Protein AF-A0A369UIC3-F1 (afdb_monomer_lite)

pLDDT: mean 78.67, std 18.5, range [39.72, 98.12]

Structure (mmCIF, N/CA/C/O backbone):
data_AF-A0A369UIC3-F1
#
_entry.id   AF-A0A369UIC3-F1
#
loop_
_atom_site.group_PDB
_atom_site.id
_atom_site.type_symbol
_atom_site.label_atom_id
_atom_site.label_alt_id
_atom_site.label_comp_id
_atom_site.label_asym_id
_atom_site.label_entity_id
_atom_site.label_seq_id
_atom_site.pdbx_PDB_ins_code
_atom_site.Cartn_x
_atom_site.Cartn_y
_atom_site.Cartn_z
_atom_site.occupancy
_atom_site.B_iso_or_equiv
_atom_site.auth_seq_id
_atom_site.auth_comp_id
_atom_site.auth_asym_id
_atom_site.auth_atom_id
_atom_site.pdbx_PDB_model_num
ATOM 1 N N . MET A 1 1 ? 32.684 27.208 -96.560 1.00 49.81 1 MET A N 1
A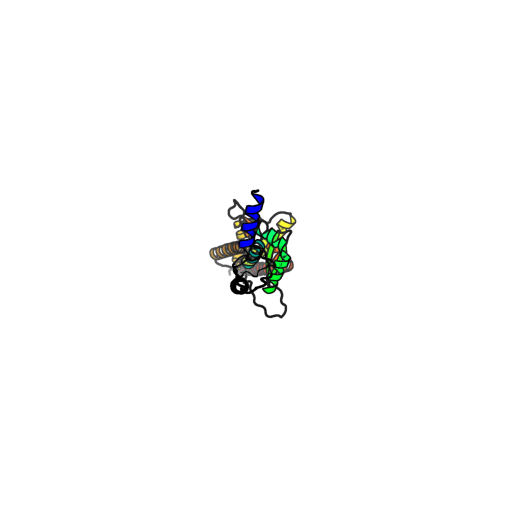TOM 2 C CA . MET A 1 1 ? 33.375 27.375 -95.268 1.00 49.81 1 MET A CA 1
ATOM 3 C C . MET A 1 1 ? 32.304 27.209 -94.209 1.00 49.81 1 MET A C 1
ATOM 5 O O . MET A 1 1 ? 31.353 27.981 -94.227 1.00 49.81 1 MET A O 1
ATOM 9 N N . ASN A 1 2 ? 32.323 26.086 -93.492 1.00 43.66 2 ASN A N 1
ATOM 10 C CA . ASN A 1 2 ? 31.171 25.602 -92.730 1.00 43.66 2 ASN A CA 1
ATOM 11 C C . ASN A 1 2 ? 31.294 26.018 -91.258 1.00 43.66 2 ASN A C 1
ATOM 13 O O . ASN A 1 2 ? 32.402 26.145 -90.750 1.00 43.66 2 ASN A O 1
ATOM 17 N N . LEU A 1 3 ? 30.160 26.200 -90.576 1.00 44.00 3 LEU A N 1
ATOM 18 C CA . LEU A 1 3 ? 30.082 26.590 -89.154 1.00 44.00 3 LEU A CA 1
ATOM 19 C C . LEU A 1 3 ? 30.780 25.599 -88.196 1.00 44.00 3 LEU A C 1
ATOM 21 O O . LEU A 1 3 ? 31.013 25.926 -87.038 1.00 44.00 3 LEU A O 1
ATOM 25 N N . SER A 1 4 ? 31.145 24.419 -88.695 1.00 55.06 4 SER A N 1
ATOM 26 C CA . SER A 1 4 ? 31.936 23.385 -88.022 1.00 55.06 4 SER A CA 1
ATOM 27 C C . SER A 1 4 ? 33.394 23.802 -87.788 1.00 55.06 4 SER A C 1
ATOM 29 O O . SER A 1 4 ? 33.947 23.494 -86.738 1.00 55.06 4 SER A O 1
ATOM 31 N N . ASP A 1 5 ? 33.989 24.554 -88.722 1.00 57.84 5 ASP A N 1
ATOM 32 C CA . ASP A 1 5 ? 35.411 24.926 -88.656 1.00 57.84 5 ASP A CA 1
ATOM 33 C C . ASP A 1 5 ? 35.660 26.096 -87.689 1.00 57.84 5 ASP A C 1
ATOM 35 O O . ASP A 1 5 ? 36.769 26.261 -87.199 1.00 57.84 5 ASP A O 1
ATOM 39 N N . LEU A 1 6 ? 34.632 26.896 -87.367 1.00 50.88 6 LEU A N 1
ATOM 40 C CA . LEU A 1 6 ? 34.750 28.015 -86.420 1.00 50.88 6 LEU A CA 1
ATOM 41 C C . LEU A 1 6 ? 34.605 27.569 -84.953 1.00 50.88 6 LEU A C 1
ATOM 43 O O . LEU A 1 6 ? 35.102 28.245 -84.058 1.00 50.88 6 LEU A O 1
ATOM 47 N N . ALA A 1 7 ? 33.945 26.434 -84.700 1.00 52.16 7 ALA A N 1
ATOM 48 C CA . ALA A 1 7 ? 33.802 25.875 -83.355 1.00 52.16 7 ALA A CA 1
ATOM 49 C C . ALA A 1 7 ? 35.083 25.154 -82.899 1.00 52.16 7 ALA A C 1
ATOM 51 O O . ALA A 1 7 ? 35.500 25.317 -81.757 1.00 52.16 7 ALA A O 1
ATOM 52 N N . GLN A 1 8 ? 35.767 24.453 -83.811 1.00 55.12 8 GLN A N 1
ATOM 53 C CA . GLN A 1 8 ? 37.007 23.739 -83.487 1.00 55.12 8 GLN A CA 1
ATOM 54 C C . GLN A 1 8 ? 38.190 24.669 -83.178 1.00 55.12 8 GLN A C 1
ATOM 56 O O . GLN A 1 8 ? 39.035 24.315 -82.369 1.00 55.12 8 GLN A O 1
ATOM 61 N N . THR A 1 9 ? 38.235 25.881 -83.741 1.00 47.28 9 THR A N 1
ATOM 62 C CA . THR A 1 9 ? 39.315 26.848 -83.449 1.00 47.28 9 THR A CA 1
ATOM 63 C C . THR A 1 9 ? 39.101 27.635 -82.146 1.00 47.28 9 THR A C 1
ATOM 65 O O . THR A 1 9 ? 40.036 28.262 -81.659 1.00 47.28 9 THR A O 1
ATOM 68 N N . LEU A 1 10 ? 37.896 27.615 -81.559 1.00 46.19 10 LEU A N 1
ATOM 69 C CA . LEU A 1 10 ? 37.601 28.301 -80.289 1.00 46.19 10 LEU A CA 1
ATOM 70 C C . LEU A 1 10 ? 37.708 27.382 -79.066 1.00 46.19 10 LEU A C 1
ATOM 72 O O . LEU A 1 10 ? 37.903 27.874 -77.958 1.00 46.19 10 LEU A O 1
ATOM 76 N N . GLU A 1 11 ? 37.618 26.066 -79.258 1.00 48.28 11 GLU A N 1
ATOM 77 C CA . GLU A 1 11 ? 37.739 25.077 -78.179 1.00 48.28 11 GLU A CA 1
ATOM 78 C C . GLU A 1 11 ? 39.210 24.731 -77.867 1.00 48.28 11 GLU A C 1
ATOM 80 O O . GLU A 1 11 ? 39.529 24.314 -76.760 1.00 48.28 11 GLU A O 1
ATOM 85 N N . GLU A 1 12 ? 40.128 25.010 -78.800 1.00 49.19 12 GLU A N 1
ATOM 86 C CA . GLU A 1 12 ? 41.572 24.760 -78.658 1.00 49.19 12 GLU A CA 1
ATOM 87 C C . GLU A 1 12 ? 42.344 25.937 -78.011 1.00 49.19 12 GLU A C 1
ATOM 89 O O . GLU A 1 12 ? 43.544 25.841 -77.787 1.00 49.19 12 GLU A O 1
ATOM 94 N N . GLN A 1 13 ? 41.672 27.049 -77.670 1.00 50.31 13 GLN A N 1
ATOM 95 C CA . GLN A 1 13 ? 42.282 28.206 -76.981 1.00 50.31 13 GLN A CA 1
ATOM 96 C C . GLN A 1 13 ? 41.878 28.356 -75.503 1.00 50.31 13 GLN A C 1
ATOM 98 O O . GLN A 1 13 ? 42.250 29.342 -74.868 1.00 50.31 13 GLN A O 1
ATOM 103 N N . ALA A 1 14 ? 41.128 27.405 -74.938 1.00 47.19 14 ALA A N 1
ATOM 104 C CA . ALA A 1 14 ? 40.709 27.439 -73.532 1.00 47.19 14 ALA A CA 1
ATOM 105 C C . ALA A 1 14 ? 41.574 26.569 -72.595 1.00 47.19 14 ALA A C 1
ATOM 107 O O . ALA A 1 14 ? 41.311 26.553 -71.395 1.00 47.19 14 ALA A O 1
ATOM 108 N N . ASP A 1 15 ? 42.599 25.883 -73.117 1.00 50.91 15 ASP A N 1
ATOM 109 C CA . ASP A 1 15 ? 43.414 24.899 -72.376 1.00 50.91 15 ASP A CA 1
ATOM 110 C C . ASP A 1 15 ? 44.898 25.298 -72.228 1.00 50.91 15 ASP A C 1
ATOM 112 O O . ASP A 1 15 ? 45.780 24.461 -72.072 1.00 50.91 15 ASP A O 1
ATOM 116 N N . GLU A 1 16 ? 45.207 26.596 -72.260 1.00 53.09 16 GLU A N 1
ATOM 117 C CA . GLU A 1 16 ? 46.540 27.103 -71.910 1.00 53.09 16 GLU A CA 1
ATOM 118 C C . GLU A 1 16 ? 46.408 28.259 -70.914 1.00 53.09 16 GLU A C 1
ATOM 120 O O . GLU A 1 16 ? 46.326 29.426 -71.297 1.00 53.09 16 GLU A O 1
ATOM 125 N N . GLY A 1 17 ? 46.375 27.948 -69.612 1.00 54.44 17 GLY A N 1
ATOM 126 C CA . GLY A 1 17 ? 46.471 29.010 -68.607 1.00 54.44 17 GLY A CA 1
ATOM 127 C C . GLY A 1 17 ? 46.048 28.737 -67.166 1.00 54.44 17 GLY A C 1
ATOM 128 O O . GLY A 1 17 ? 45.786 29.713 -66.471 1.00 54.44 17 GLY A O 1
ATOM 129 N N . GLN A 1 18 ? 45.990 27.494 -66.680 1.00 48.50 18 GLN A N 1
ATOM 130 C CA . GLN A 1 18 ? 45.897 27.237 -65.234 1.00 48.50 18 GLN A CA 1
ATOM 131 C C . GLN A 1 18 ? 47.212 26.647 -64.737 1.00 48.50 18 GLN A C 1
ATOM 133 O O . GLN A 1 18 ? 47.530 25.485 -64.978 1.00 48.50 18 GLN A O 1
ATOM 138 N N . THR A 1 19 ? 48.015 27.494 -64.098 1.00 58.44 19 THR A N 1
ATOM 139 C CA . THR A 1 19 ? 49.287 27.122 -63.484 1.00 58.44 19 THR A CA 1
ATOM 140 C C . THR A 1 19 ? 49.061 26.087 -62.384 1.00 58.44 19 THR A C 1
ATOM 142 O O . THR A 1 19 ? 48.104 26.168 -61.613 1.00 58.44 19 THR A O 1
ATOM 145 N N . ASP A 1 20 ? 49.979 25.122 -62.281 1.00 53.62 20 ASP A N 1
ATOM 146 C CA . ASP A 1 20 ? 49.945 24.040 -61.287 1.00 53.62 20 ASP A CA 1
ATOM 147 C C . ASP A 1 20 ? 49.829 24.545 -59.829 1.00 53.62 20 ASP A C 1
ATOM 149 O O . ASP A 1 20 ? 49.358 23.819 -58.958 1.00 53.62 20 ASP A O 1
ATOM 153 N N . GLU A 1 21 ? 50.166 25.811 -59.557 1.00 55.00 21 GLU A N 1
ATOM 154 C CA . GLU A 1 21 ? 49.993 26.457 -58.248 1.00 55.00 21 GLU A CA 1
ATOM 155 C C . GLU A 1 21 ? 48.519 26.674 -57.852 1.00 55.00 21 GLU A C 1
ATOM 157 O O . GLU A 1 21 ? 48.179 26.533 -56.677 1.00 55.00 21 GLU A O 1
ATOM 162 N N . GLU A 1 22 ? 47.619 26.958 -58.800 1.00 55.25 22 GLU A N 1
ATOM 163 C CA . GLU A 1 22 ? 46.192 27.188 -58.508 1.00 55.25 22 GLU A CA 1
ATOM 164 C C . GLU A 1 22 ? 45.449 25.873 -58.221 1.00 55.25 22 GLU A C 1
ATOM 166 O O . GLU A 1 22 ? 44.543 25.828 -57.386 1.00 55.25 22 GLU A O 1
ATOM 171 N N . ARG A 1 23 ? 45.889 24.771 -58.846 1.00 57.00 23 ARG A N 1
ATOM 172 C CA . ARG A 1 23 ? 45.384 23.418 -58.565 1.00 57.00 23 ARG A CA 1
ATOM 173 C C . ARG A 1 23 ? 45.831 22.923 -57.191 1.00 57.00 23 ARG A C 1
ATOM 175 O O . ARG A 1 23 ? 45.003 22.401 -56.452 1.00 57.00 23 ARG A O 1
ATOM 182 N N . VAL A 1 24 ? 47.090 23.157 -56.814 1.00 58.88 24 VAL A N 1
ATOM 183 C CA . VAL A 1 24 ? 47.612 22.779 -55.488 1.00 58.88 24 VAL A CA 1
ATOM 184 C C . VAL A 1 24 ? 46.981 23.624 -54.373 1.00 58.88 24 VAL A C 1
ATOM 186 O O . VAL A 1 24 ? 46.654 23.085 -53.318 1.00 58.88 24 VAL A O 1
ATOM 189 N N . ALA A 1 25 ? 46.719 24.916 -54.604 1.00 60.09 25 ALA A N 1
ATOM 190 C CA . ALA A 1 25 ? 46.025 25.769 -53.634 1.00 60.09 25 ALA A CA 1
ATOM 191 C C . ALA A 1 25 ? 44.544 25.380 -53.440 1.00 60.09 25 ALA A C 1
ATOM 193 O O . ALA A 1 25 ? 44.040 25.409 -52.316 1.00 60.09 25 ALA A O 1
ATOM 194 N N . ALA A 1 26 ? 43.849 24.977 -54.510 1.00 57.09 26 ALA A N 1
ATOM 195 C CA . ALA A 1 26 ? 42.472 24.483 -54.429 1.00 57.09 26 ALA A CA 1
ATOM 196 C C . ALA A 1 26 ? 42.374 23.102 -53.751 1.00 57.09 26 ALA A C 1
ATOM 198 O O . ALA A 1 26 ? 41.392 22.829 -53.059 1.00 57.09 26 ALA A O 1
ATOM 199 N N . GLU A 1 27 ? 43.393 22.253 -53.907 1.00 57.28 27 GLU A N 1
ATOM 200 C CA . GLU A 1 27 ? 43.476 20.936 -53.265 1.00 57.28 27 GLU A CA 1
ATOM 201 C C . GLU A 1 27 ? 43.789 21.067 -51.761 1.00 57.28 27 GLU A C 1
ATOM 203 O O . GLU A 1 27 ? 43.062 20.513 -50.937 1.00 57.28 27 GLU A O 1
ATOM 208 N N . GLN A 1 28 ? 44.734 21.937 -51.380 1.00 56.38 28 GLN A N 1
ATOM 209 C CA . GLN A 1 28 ? 45.059 22.228 -49.973 1.00 56.38 28 GLN A CA 1
ATOM 210 C C . GLN A 1 28 ? 43.913 22.921 -49.212 1.00 56.38 28 GLN A C 1
ATOM 212 O O . GLN A 1 28 ? 43.655 22.596 -48.052 1.00 56.38 28 GLN A O 1
ATOM 217 N N . ALA A 1 29 ? 43.164 23.820 -49.862 1.00 56.50 29 ALA A N 1
ATOM 218 C CA . ALA A 1 29 ? 41.986 24.458 -49.262 1.00 56.50 29 ALA A CA 1
ATOM 219 C C . ALA A 1 29 ? 40.821 23.475 -49.027 1.00 56.50 29 ALA A C 1
ATOM 221 O O . ALA A 1 29 ? 39.974 23.703 -48.157 1.00 56.50 29 ALA A O 1
ATOM 222 N N . ASN A 1 30 ? 40.766 22.376 -49.786 1.00 54.44 30 ASN A N 1
ATOM 223 C CA . ASN A 1 30 ? 39.778 21.316 -49.596 1.00 54.44 30 ASN A CA 1
ATOM 224 C C . ASN A 1 30 ? 40.201 20.332 -48.487 1.00 54.44 30 ASN A C 1
ATOM 226 O O . ASN A 1 30 ? 39.347 19.759 -47.811 1.00 54.44 30 ASN A O 1
ATOM 230 N N . GLU A 1 31 ? 41.506 20.189 -48.254 1.00 49.47 31 GLU A N 1
ATOM 231 C CA . GLU A 1 31 ? 42.089 19.309 -47.237 1.00 49.47 31 GLU A CA 1
ATOM 232 C C . GLU A 1 31 ? 42.046 19.923 -45.823 1.00 49.47 31 GLU A C 1
ATOM 234 O O . GLU A 1 31 ? 41.685 19.236 -44.867 1.00 49.47 31 GLU A O 1
ATOM 239 N N . GLU A 1 32 ? 42.264 21.237 -45.675 1.00 47.97 32 GLU A N 1
ATOM 240 C CA . GLU A 1 32 ? 42.088 21.936 -44.384 1.00 47.97 32 GLU A CA 1
ATOM 241 C C . GLU A 1 32 ? 40.618 22.058 -43.955 1.00 47.97 32 GLU A C 1
ATOM 243 O O . GLU A 1 32 ? 40.306 22.085 -42.762 1.00 47.97 32 GLU A O 1
ATOM 248 N N . ARG A 1 33 ? 39.679 22.065 -44.910 1.00 47.22 33 ARG A N 1
ATOM 249 C CA . ARG A 1 33 ? 38.237 22.070 -44.616 1.00 47.22 33 ARG A CA 1
ATOM 250 C C . ARG A 1 33 ? 37.727 20.712 -44.116 1.00 47.22 33 ARG A C 1
ATOM 252 O O . ARG A 1 33 ? 36.618 20.647 -43.585 1.00 47.22 33 ARG A O 1
ATOM 259 N N . ASN A 1 34 ? 38.533 19.658 -44.247 1.00 47.06 34 ASN A N 1
ATOM 260 C CA . ASN A 1 34 ? 38.189 18.292 -43.858 1.00 47.06 34 ASN A CA 1
ATOM 261 C C . ASN A 1 34 ? 38.800 17.859 -42.510 1.00 47.06 34 ASN A C 1
ATOM 263 O O . ASN A 1 34 ? 38.674 16.698 -42.128 1.00 47.06 34 ASN A O 1
ATOM 267 N N . LEU A 1 35 ? 39.419 18.782 -41.760 1.00 49.56 35 LEU A N 1
ATOM 268 C CA . LEU A 1 35 ? 39.966 18.531 -40.422 1.00 49.56 35 LEU A CA 1
ATOM 269 C C . LEU A 1 35 ? 39.085 19.135 -39.311 1.00 49.56 35 LEU A C 1
ATOM 271 O O . LEU A 1 35 ? 39.554 19.839 -38.418 1.00 49.56 35 LEU A O 1
ATOM 275 N N . ALA A 1 36 ? 37.784 18.853 -39.358 1.00 51.91 36 ALA A N 1
ATOM 276 C CA . ALA A 1 36 ? 36.949 18.858 -38.158 1.00 51.91 36 ALA A CA 1
ATOM 277 C C . ALA A 1 36 ? 37.045 17.459 -37.528 1.00 51.91 36 ALA A C 1
ATOM 279 O O . ALA A 1 36 ? 37.118 16.482 -38.273 1.00 51.91 36 ALA A O 1
ATOM 280 N N . PRO A 1 37 ? 37.089 17.324 -36.191 1.00 46.28 37 PRO A N 1
ATOM 281 C CA . PRO A 1 37 ? 37.293 16.028 -35.568 1.00 46.28 37 PRO A CA 1
ATOM 282 C C . PRO A 1 37 ? 36.182 15.075 -36.004 1.00 46.28 37 PRO A C 1
ATOM 284 O O . PRO A 1 37 ? 35.004 15.327 -35.740 1.00 46.28 37 PRO A O 1
ATOM 287 N N . ASP A 1 38 ? 36.589 13.977 -36.637 1.00 45.25 38 ASP A N 1
ATOM 288 C CA . ASP A 1 38 ? 35.824 12.743 -36.740 1.00 45.25 38 ASP A CA 1
ATOM 289 C C . ASP A 1 38 ? 35.646 12.202 -35.317 1.00 45.25 38 ASP A C 1
ATOM 291 O O . ASP A 1 38 ? 36.318 11.287 -34.844 1.00 45.25 38 ASP A O 1
ATOM 295 N N . ALA A 1 39 ? 34.756 12.851 -34.570 1.00 48.66 39 ALA A N 1
ATOM 296 C CA . ALA A 1 39 ? 33.959 12.120 -33.629 1.00 48.66 39 ALA A CA 1
ATOM 297 C C . ALA A 1 39 ? 33.137 11.180 -34.505 1.00 48.66 39 ALA A C 1
ATOM 299 O O . ALA A 1 39 ? 32.065 11.554 -34.981 1.00 48.66 39 ALA A O 1
ATOM 300 N N . THR A 1 40 ? 33.618 9.946 -34.656 1.00 45.03 40 THR A N 1
ATOM 301 C CA . THR A 1 40 ? 32.759 8.768 -34.722 1.00 45.03 40 THR A CA 1
ATOM 302 C C . THR A 1 40 ? 31.881 8.800 -33.475 1.00 45.03 40 THR A C 1
ATOM 304 O O . THR A 1 40 ? 32.083 8.083 -32.495 1.00 45.03 40 THR A O 1
ATOM 307 N N . ARG A 1 41 ? 30.908 9.712 -33.490 1.00 44.44 41 ARG A N 1
ATOM 308 C CA . ARG A 1 41 ? 29.655 9.595 -32.794 1.00 44.44 41 ARG A CA 1
ATOM 309 C C . ARG A 1 41 ? 29.046 8.400 -33.484 1.00 44.44 41 ARG A C 1
ATOM 311 O O . ARG A 1 41 ? 28.526 8.483 -34.586 1.00 44.44 41 ARG A O 1
ATOM 318 N N . THR A 1 42 ? 29.294 7.250 -32.885 1.00 39.72 42 THR A N 1
ATOM 319 C CA . THR A 1 42 ? 28.583 6.026 -33.175 1.00 39.72 42 THR A CA 1
ATOM 320 C C . THR A 1 42 ? 27.108 6.408 -33.174 1.00 39.72 42 THR A C 1
ATOM 322 O O . THR A 1 42 ? 26.539 6.661 -32.113 1.00 39.72 42 THR A O 1
ATOM 325 N N . ASP A 1 43 ? 26.515 6.528 -34.360 1.00 42.47 43 ASP A N 1
ATOM 326 C CA . ASP A 1 43 ? 25.086 6.750 -34.573 1.00 42.47 43 ASP A CA 1
ATOM 327 C C . ASP A 1 43 ? 24.317 5.462 -34.234 1.00 42.47 43 ASP A C 1
ATOM 329 O O . ASP A 1 43 ? 23.536 4.926 -35.016 1.00 42.47 43 ASP A O 1
ATOM 333 N N . VAL A 1 44 ? 24.577 4.927 -33.042 1.00 44.59 44 VAL A N 1
ATOM 334 C CA . VAL A 1 44 ? 23.746 3.936 -32.380 1.00 44.59 44 VAL A CA 1
ATOM 335 C C . VAL A 1 44 ? 22.866 4.700 -31.402 1.00 44.59 44 VAL A C 1
ATOM 337 O O . VAL A 1 44 ? 23.301 5.113 -30.332 1.00 44.59 44 VAL A O 1
ATOM 340 N N . ASP A 1 45 ? 21.610 4.858 -31.816 1.00 46.16 45 ASP A N 1
ATOM 341 C CA . ASP A 1 45 ? 20.455 5.164 -30.970 1.00 46.16 45 ASP A CA 1
ATOM 342 C C . ASP A 1 45 ? 20.164 6.651 -30.665 1.00 46.16 45 ASP A C 1
ATOM 344 O O . ASP A 1 45 ? 20.035 7.078 -29.520 1.00 46.16 45 ASP A O 1
ATOM 348 N N . ALA A 1 46 ? 19.945 7.463 -31.708 1.00 45.00 46 ALA A N 1
ATOM 349 C CA . ALA A 1 46 ? 19.286 8.774 -31.591 1.00 45.00 46 ALA A CA 1
ATOM 350 C C . ALA A 1 46 ? 17.762 8.639 -31.349 1.00 45.00 46 ALA A C 1
ATOM 352 O O . ALA A 1 46 ? 16.944 9.187 -32.089 1.00 45.00 46 ALA A O 1
ATOM 353 N N . GLY A 1 47 ? 17.380 7.873 -30.324 1.00 54.47 47 GLY A N 1
ATOM 354 C CA . GLY A 1 47 ? 15.991 7.517 -30.042 1.00 54.47 47 GLY A CA 1
ATOM 355 C C . GLY A 1 47 ? 15.659 7.270 -28.572 1.00 54.47 47 GLY A C 1
ATOM 356 O O . GLY A 1 47 ? 14.668 6.596 -28.318 1.00 54.47 47 GLY A O 1
ATOM 357 N N . THR A 1 48 ? 16.436 7.786 -27.608 1.00 65.12 48 THR A N 1
ATOM 358 C CA . THR A 1 48 ? 16.178 7.488 -26.177 1.00 65.12 48 THR A CA 1
ATOM 359 C C . THR A 1 48 ? 16.413 8.659 -25.205 1.00 65.12 48 THR A C 1
ATOM 361 O O . THR A 1 48 ? 15.948 8.616 -24.066 1.00 65.12 48 THR A O 1
ATOM 364 N N . GLU A 1 49 ? 17.060 9.745 -25.635 1.00 84.44 49 GLU A N 1
ATOM 365 C CA . GLU A 1 49 ? 17.320 10.910 -24.778 1.00 84.44 49 GLU A CA 1
ATOM 366 C C . GLU A 1 49 ? 16.030 11.734 -24.569 1.00 84.44 49 GLU A C 1
ATOM 368 O O . GLU A 1 49 ? 15.526 12.369 -25.496 1.00 84.44 49 GLU A O 1
ATOM 373 N N . LEU A 1 50 ? 15.457 11.714 -23.358 1.00 90.19 50 LEU A N 1
ATOM 374 C CA . LEU A 1 50 ? 14.229 12.461 -23.034 1.00 90.19 50 LEU A CA 1
ATOM 375 C C . LEU A 1 50 ? 14.503 13.910 -22.606 1.00 90.19 50 LEU A C 1
ATOM 377 O O . LEU A 1 50 ? 13.608 14.752 -22.665 1.00 90.19 50 LEU A O 1
ATOM 381 N N . PHE A 1 51 ? 15.715 14.192 -22.133 1.00 91.00 51 PHE A N 1
ATOM 382 C CA . PHE A 1 51 ? 16.189 15.516 -21.732 1.00 91.00 51 PHE A CA 1
ATOM 383 C C . PHE A 1 51 ? 17.714 15.596 -21.920 1.00 91.00 51 PHE A C 1
ATOM 385 O O . PHE A 1 51 ? 18.358 14.552 -21.914 1.00 91.00 51 PHE A O 1
ATOM 392 N N . PRO A 1 52 ? 18.313 16.794 -22.062 1.00 94.31 52 PRO A N 1
ATOM 393 C CA . PRO A 1 52 ? 19.751 16.920 -22.304 1.00 94.31 52 PRO A CA 1
ATOM 394 C C . PRO A 1 52 ? 20.603 16.192 -21.251 1.00 94.31 52 PRO A C 1
ATOM 396 O O . PRO A 1 52 ? 20.483 16.465 -20.056 1.00 94.31 52 PRO A O 1
ATOM 399 N N . GLY A 1 53 ? 21.475 15.291 -21.699 1.00 92.75 53 GLY A N 1
ATOM 400 C CA . GLY A 1 53 ? 22.321 14.440 -20.861 1.00 92.75 53 GLY A CA 1
ATOM 401 C C . GLY A 1 53 ? 21.656 13.148 -20.370 1.00 92.75 53 GLY A C 1
ATOM 402 O O . GLY A 1 53 ? 22.220 12.470 -19.511 1.00 92.75 53 GLY A O 1
ATOM 403 N N . ASP A 1 54 ? 20.471 12.796 -20.867 1.00 93.12 54 ASP A N 1
ATOM 404 C CA . ASP A 1 54 ? 19.747 11.598 -20.442 1.00 93.12 54 ASP A CA 1
ATOM 405 C C . ASP A 1 54 ? 20.345 10.310 -21.028 1.00 93.12 54 ASP A C 1
ATOM 407 O O . ASP A 1 54 ? 20.176 9.993 -22.202 1.00 93.12 54 ASP A O 1
ATOM 411 N N . SER A 1 55 ? 20.991 9.527 -20.163 1.00 91.25 55 SER A N 1
ATOM 412 C CA . SER A 1 55 ? 21.532 8.193 -20.462 1.00 91.25 55 SER A CA 1
ATOM 413 C C . SER A 1 55 ? 20.591 7.045 -20.067 1.00 91.25 55 SER A C 1
ATOM 415 O O . SER A 1 55 ? 20.978 5.873 -20.069 1.00 91.25 55 SER A O 1
ATOM 417 N N . GLY A 1 56 ? 19.353 7.357 -19.676 1.00 89.81 56 GLY A N 1
ATOM 418 C CA . GLY A 1 56 ? 18.373 6.363 -19.269 1.00 89.81 56 GLY A CA 1
ATOM 419 C C . GLY A 1 56 ? 17.867 5.530 -20.446 1.00 89.81 56 GLY A C 1
ATOM 420 O O . GLY A 1 56 ? 17.599 6.038 -21.524 1.00 89.81 56 GLY A O 1
ATOM 421 N N . THR A 1 57 ? 17.647 4.238 -20.209 1.00 92.00 57 THR A N 1
ATOM 422 C CA . THR A 1 57 ? 17.191 3.285 -21.241 1.00 92.00 57 THR A CA 1
ATOM 423 C C . THR A 1 57 ? 15.688 2.996 -21.201 1.00 92.00 57 THR A C 1
ATOM 425 O O . THR A 1 57 ? 15.157 2.301 -22.061 1.00 92.00 57 THR A O 1
ATOM 428 N N . LEU A 1 58 ? 14.984 3.488 -20.177 1.00 94.06 58 LEU A N 1
ATOM 429 C CA . LEU A 1 58 ? 13.542 3.288 -20.032 1.00 94.06 58 LEU A CA 1
ATOM 430 C C . LEU A 1 58 ? 12.761 4.281 -20.908 1.00 94.06 58 LEU A C 1
ATOM 432 O O . LEU A 1 58 ? 13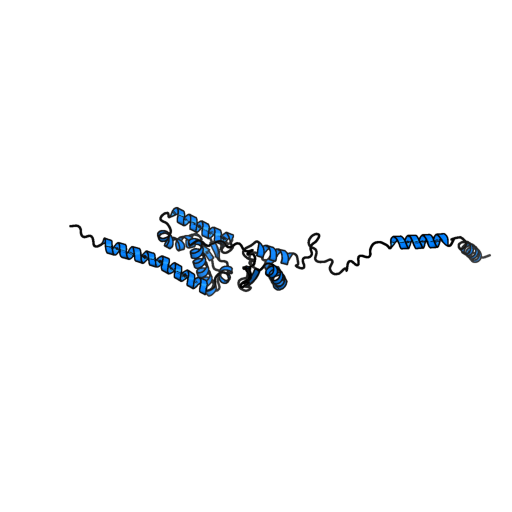.097 5.469 -20.894 1.00 94.06 58 LEU A O 1
ATOM 436 N N . PRO A 1 59 ? 11.665 3.862 -21.570 1.00 94.56 59 PRO A N 1
ATOM 437 C CA . PRO A 1 59 ? 10.772 4.787 -22.261 1.00 94.56 59 PRO A CA 1
ATOM 438 C C . PRO A 1 59 ? 10.045 5.705 -21.265 1.00 94.56 59 PRO A C 1
ATOM 440 O O . PRO A 1 59 ? 9.850 5.341 -20.101 1.00 94.56 59 PRO A O 1
ATOM 443 N N . LEU A 1 60 ? 9.587 6.875 -21.728 1.00 94.81 60 LEU A N 1
ATOM 444 C CA . LEU A 1 60 ? 8.978 7.920 -20.888 1.00 94.81 60 LEU A CA 1
ATOM 445 C C . LEU A 1 60 ? 7.892 7.388 -19.935 1.00 94.81 60 LEU A C 1
ATOM 447 O O . LEU A 1 60 ? 7.925 7.669 -18.738 1.00 94.81 60 LEU A O 1
ATOM 451 N N . GLU A 1 61 ? 6.958 6.578 -20.435 1.00 95.25 61 GLU A N 1
ATOM 452 C CA . GLU A 1 61 ? 5.861 6.051 -19.610 1.00 95.25 61 GLU A CA 1
ATOM 453 C C . GLU A 1 61 ? 6.336 5.052 -18.543 1.00 95.25 61 GLU A C 1
ATOM 455 O O . GLU A 1 61 ? 5.777 5.000 -17.448 1.00 95.25 61 GLU A O 1
ATOM 460 N N . ALA A 1 62 ? 7.401 4.289 -18.814 1.00 96.00 62 ALA A N 1
ATOM 461 C CA . ALA A 1 62 ? 7.993 3.400 -17.816 1.00 96.00 62 ALA A CA 1
ATOM 462 C C . ALA A 1 62 ? 8.720 4.190 -16.721 1.00 96.00 62 ALA A C 1
ATOM 464 O O . ALA A 1 62 ? 8.655 3.815 -15.552 1.00 96.00 62 ALA A O 1
ATOM 465 N N . ARG A 1 63 ? 9.357 5.315 -17.075 1.00 96.44 63 ARG A N 1
ATOM 466 C CA . ARG A 1 63 ? 9.951 6.228 -16.086 1.00 96.44 63 ARG A CA 1
ATOM 467 C C . ARG A 1 63 ? 8.887 6.861 -15.202 1.00 96.44 63 ARG A C 1
ATOM 469 O O . ARG A 1 63 ? 9.060 6.893 -13.993 1.00 96.44 63 ARG A O 1
ATOM 476 N N . ARG A 1 64 ? 7.753 7.283 -15.772 1.00 96.12 64 ARG A N 1
ATOM 477 C CA . ARG A 1 64 ? 6.605 7.771 -14.988 1.00 96.12 64 ARG A CA 1
ATOM 478 C C . ARG A 1 64 ? 6.079 6.714 -14.022 1.00 96.12 64 ARG A C 1
ATOM 480 O O . ARG A 1 64 ? 5.829 7.037 -12.865 1.00 96.12 64 ARG A O 1
ATOM 487 N N . ALA A 1 65 ? 5.957 5.461 -14.464 1.00 97.00 65 ALA A N 1
ATOM 488 C CA . ALA A 1 65 ? 5.576 4.358 -13.584 1.00 97.00 65 ALA A CA 1
ATOM 489 C C . ALA A 1 65 ? 6.606 4.142 -12.459 1.00 97.00 65 ALA A C 1
ATOM 491 O O . ALA A 1 65 ? 6.224 4.033 -11.298 1.00 97.00 65 ALA A O 1
ATOM 492 N N . LEU A 1 66 ? 7.906 4.158 -12.769 1.00 96.56 66 LEU A N 1
ATOM 493 C CA . LEU A 1 66 ? 8.965 4.072 -11.759 1.00 96.56 66 LEU A CA 1
ATOM 494 C C . LEU A 1 66 ? 8.892 5.234 -10.753 1.00 96.56 66 LEU A C 1
ATOM 496 O O . LEU A 1 66 ? 8.921 5.000 -9.551 1.00 96.56 66 LEU A O 1
ATOM 500 N N . CYS A 1 67 ? 8.728 6.475 -11.216 1.00 95.31 67 CYS A N 1
ATOM 501 C CA . CYS A 1 67 ? 8.558 7.630 -10.334 1.00 95.31 67 CYS A CA 1
ATOM 502 C C . CYS A 1 67 ? 7.318 7.489 -9.444 1.00 95.31 67 CYS A C 1
ATOM 504 O O . CYS A 1 67 ? 7.401 7.763 -8.251 1.00 95.31 67 CYS A O 1
ATOM 506 N N . GLN A 1 68 ? 6.192 7.017 -9.986 1.00 94.50 68 GLN A N 1
ATOM 507 C CA . GLN A 1 68 ? 4.977 6.778 -9.205 1.00 94.50 68 GLN A CA 1
ATOM 508 C C . GLN A 1 68 ? 5.183 5.698 -8.131 1.00 94.50 68 GLN A C 1
ATOM 510 O O . GLN A 1 68 ? 4.640 5.833 -7.041 1.00 94.50 68 GLN A O 1
ATOM 515 N N . LEU A 1 69 ? 5.972 4.658 -8.411 1.00 94.00 69 LEU A N 1
ATOM 516 C CA . LEU A 1 69 ? 6.322 3.606 -7.447 1.00 94.00 69 LEU A CA 1
ATOM 517 C C . LEU A 1 69 ? 7.256 4.079 -6.325 1.00 94.00 69 LEU A C 1
ATOM 519 O O . LEU A 1 69 ? 7.275 3.466 -5.261 1.00 94.00 69 LEU A O 1
ATOM 523 N N . LEU A 1 70 ? 8.055 5.118 -6.577 1.00 92.19 70 LEU A N 1
ATOM 524 C CA . LEU A 1 70 ? 8.966 5.710 -5.593 1.00 92.19 70 LEU A CA 1
ATOM 525 C C . LEU A 1 70 ? 8.299 6.828 -4.781 1.00 92.19 70 LEU A C 1
ATOM 527 O O . LEU A 1 70 ? 8.623 7.020 -3.613 1.00 92.19 70 LEU A O 1
ATOM 531 N N . ALA A 1 71 ? 7.388 7.582 -5.400 1.00 88.38 71 ALA A N 1
ATOM 532 C CA . ALA A 1 71 ? 6.697 8.701 -4.767 1.00 88.38 71 ALA A CA 1
ATOM 533 C C . ALA A 1 71 ? 5.402 8.286 -4.055 1.00 88.38 71 ALA A C 1
ATOM 535 O O . ALA A 1 71 ? 5.030 8.891 -3.051 1.00 88.38 71 ALA A O 1
ATOM 536 N N . GLY A 1 72 ? 4.687 7.304 -4.606 1.00 78.50 72 GLY A N 1
ATOM 537 C CA . GLY A 1 72 ? 3.368 6.885 -4.153 1.00 78.50 72 GLY A CA 1
ATOM 538 C C . GLY A 1 72 ? 3.377 5.489 -3.530 1.00 78.50 72 GLY A C 1
ATOM 539 O O . GLY A 1 72 ? 4.238 4.671 -3.847 1.00 78.50 72 GLY A O 1
ATOM 540 N N . PRO A 1 73 ? 2.385 5.174 -2.681 1.00 81.94 73 PRO A N 1
ATOM 541 C CA . PRO A 1 73 ? 2.342 3.895 -1.978 1.00 81.94 73 PRO A CA 1
ATOM 542 C C . PRO A 1 73 ? 2.044 2.717 -2.916 1.00 81.94 73 PRO A C 1
ATOM 544 O O . PRO A 1 73 ? 2.348 1.581 -2.577 1.00 81.94 73 PRO A O 1
ATOM 547 N N . SER A 1 74 ? 1.414 2.958 -4.074 1.00 90.44 74 SER A N 1
ATOM 548 C CA . SER A 1 74 ? 1.120 1.925 -5.074 1.00 90.44 74 SER A CA 1
ATOM 549 C C . SER A 1 74 ? 0.727 2.500 -6.444 1.00 90.44 74 SER A C 1
ATOM 551 O O . SER A 1 74 ? 0.311 3.656 -6.577 1.00 90.44 74 SER A O 1
ATOM 553 N N . ILE A 1 75 ? 0.813 1.657 -7.474 1.00 93.25 75 ILE A N 1
ATOM 554 C CA . ILE A 1 75 ? 0.126 1.795 -8.755 1.00 93.25 75 ILE A CA 1
ATOM 555 C C . ILE A 1 75 ? -1.084 0.859 -8.765 1.00 93.25 75 ILE A C 1
ATOM 557 O O . ILE A 1 75 ? -0.941 -0.341 -8.563 1.00 93.25 75 ILE A O 1
ATOM 561 N N . ASP A 1 76 ? -2.259 1.409 -9.059 1.00 91.38 76 ASP A N 1
ATOM 562 C CA . ASP A 1 76 ? -3.522 0.685 -9.189 1.00 91.38 76 ASP A CA 1
ATOM 563 C C . ASP A 1 76 ? -4.000 0.720 -10.647 1.00 91.38 76 ASP A C 1
ATOM 565 O O . ASP A 1 76 ? -3.942 1.766 -11.299 1.00 91.38 76 ASP A O 1
ATOM 569 N N . ALA A 1 77 ? -4.456 -0.417 -11.168 1.00 91.94 77 ALA A N 1
ATOM 570 C CA . ALA A 1 77 ? -4.842 -0.583 -12.565 1.00 91.94 77 ALA A CA 1
ATOM 571 C C . ALA A 1 77 ? -6.042 0.286 -12.971 1.00 91.94 77 ALA A C 1
ATOM 573 O O . ALA A 1 77 ? -6.101 0.753 -14.110 1.00 91.94 77 ALA A O 1
ATOM 574 N N . GLN A 1 78 ? -6.984 0.531 -12.055 1.00 86.94 78 GLN A N 1
ATOM 575 C CA . GLN A 1 78 ? -8.170 1.346 -12.318 1.00 86.94 78 GLN A CA 1
ATOM 576 C C . GLN A 1 78 ? -7.852 2.837 -12.201 1.00 86.94 78 GLN A C 1
ATOM 578 O O . GLN A 1 78 ? -8.264 3.628 -13.053 1.00 86.94 78 GLN A O 1
ATOM 583 N N . ARG A 1 79 ? -7.105 3.236 -11.161 1.00 86.06 79 ARG A N 1
ATOM 584 C CA . ARG A 1 79 ? -6.745 4.648 -10.939 1.00 86.06 79 ARG A CA 1
ATOM 585 C C . ARG A 1 79 ? -5.681 5.138 -11.915 1.00 86.06 79 ARG A C 1
ATOM 587 O O . ARG A 1 79 ? -5.735 6.283 -12.355 1.00 86.06 79 ARG A O 1
ATOM 594 N N . HIS A 1 80 ? -4.735 4.279 -12.284 1.00 91.62 80 HIS A N 1
ATOM 595 C CA . HIS A 1 80 ? -3.591 4.625 -13.123 1.00 91.62 80 HIS A CA 1
ATOM 596 C C . HIS A 1 80 ? -3.605 3.856 -14.449 1.00 91.62 80 HIS A C 1
ATOM 598 O O . HIS A 1 80 ? -2.622 3.214 -14.826 1.00 91.62 80 HIS A O 1
ATOM 604 N N . ALA A 1 81 ? -4.710 3.969 -15.191 1.00 90.31 81 ALA A N 1
ATOM 605 C CA . ALA A 1 81 ? -4.955 3.231 -16.435 1.00 90.31 81 ALA A CA 1
ATOM 606 C C . ALA A 1 81 ? -3.849 3.376 -17.504 1.00 90.31 81 ALA A C 1
ATOM 608 O O . ALA A 1 81 ? -3.680 2.487 -18.334 1.00 90.31 81 ALA A O 1
ATOM 609 N N . GLN A 1 82 ? -3.076 4.470 -17.490 1.00 92.56 82 GLN A N 1
ATOM 610 C CA . GLN A 1 82 ? -1.938 4.664 -18.402 1.00 92.56 82 GLN A CA 1
ATOM 611 C C . GLN A 1 82 ? -0.621 4.087 -17.856 1.00 92.56 82 GLN A C 1
ATOM 613 O O . GLN A 1 82 ? 0.186 3.558 -18.622 1.00 92.56 82 GLN A O 1
ATOM 618 N N . LEU A 1 83 ? -0.412 4.140 -16.535 1.00 95.94 83 LEU A N 1
ATOM 619 C CA . LEU A 1 83 ? 0.823 3.665 -15.903 1.00 95.9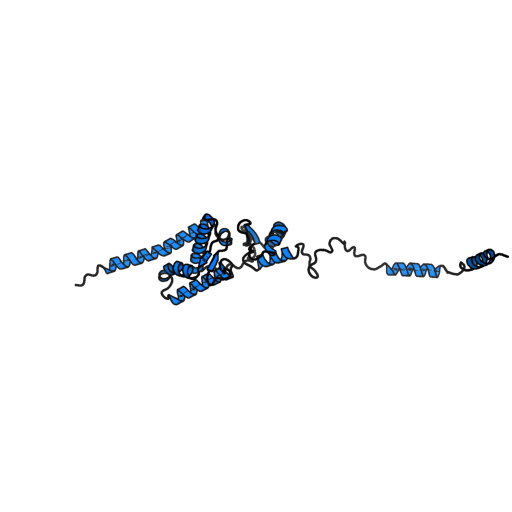4 83 LEU A CA 1
ATOM 620 C C . LEU A 1 83 ? 0.845 2.143 -15.776 1.00 95.94 83 LEU A C 1
ATOM 622 O O . LEU A 1 83 ? 1.899 1.539 -15.940 1.00 95.94 83 LEU A O 1
ATOM 626 N N . TRP A 1 84 ? -0.303 1.510 -15.525 1.00 96.50 84 TRP A N 1
ATOM 627 C CA . TRP A 1 84 ? -0.381 0.063 -15.325 1.00 96.50 84 TRP A CA 1
ATOM 628 C C . TRP A 1 84 ? 0.098 -0.757 -16.539 1.00 96.50 84 TRP A C 1
ATOM 630 O O . TRP A 1 84 ? 0.954 -1.635 -16.371 1.00 96.50 84 TRP A O 1
ATOM 640 N N . PRO A 1 85 ? -0.337 -0.462 -17.782 1.00 96.69 85 PRO A N 1
ATOM 641 C CA . PRO A 1 85 ? 0.196 -1.139 -18.959 1.00 96.69 85 PRO A CA 1
ATOM 642 C C . PRO A 1 85 ? 1.680 -0.836 -19.193 1.00 96.69 85 PRO A C 1
ATOM 644 O O . PRO A 1 85 ? 2.414 -1.706 -19.656 1.00 96.69 85 PRO A O 1
ATOM 647 N N . ALA A 1 86 ? 2.137 0.384 -18.886 1.00 96.81 86 ALA A N 1
ATOM 648 C CA . ALA A 1 86 ? 3.542 0.762 -19.030 1.00 96.81 86 ALA A CA 1
ATOM 649 C C . ALA A 1 86 ? 4.442 -0.003 -18.049 1.00 96.81 86 ALA A C 1
ATOM 651 O O . ALA A 1 86 ? 5.468 -0.538 -18.472 1.00 96.81 86 ALA A O 1
ATOM 652 N N . LEU A 1 87 ? 4.019 -0.112 -16.785 1.00 97.44 87 LEU A N 1
ATOM 653 C CA . LEU A 1 87 ? 4.644 -0.942 -15.758 1.00 97.44 87 LEU A CA 1
ATOM 654 C C . LEU A 1 87 ? 4.716 -2.399 -16.215 1.00 97.44 87 LEU A C 1
ATOM 656 O O . LEU A 1 87 ? 5.795 -2.977 -16.241 1.00 97.44 87 LEU A O 1
ATOM 660 N N . SER A 1 88 ? 3.579 -2.962 -16.632 1.00 96.75 88 SER A N 1
ATOM 661 C CA . SER A 1 88 ? 3.481 -4.369 -17.034 1.00 96.75 88 SER A CA 1
ATOM 662 C C . SER A 1 88 ? 4.384 -4.701 -18.227 1.00 96.75 88 SER A C 1
ATOM 664 O O . SER A 1 88 ? 5.039 -5.737 -18.235 1.00 96.75 88 SER A O 1
ATOM 666 N N . ARG A 1 89 ? 4.465 -3.815 -19.233 1.00 97.38 89 ARG A N 1
ATOM 667 C CA . ARG A 1 89 ? 5.336 -4.016 -20.407 1.00 97.38 89 ARG A CA 1
ATOM 668 C C . ARG A 1 89 ? 6.826 -3.906 -20.087 1.00 97.38 89 ARG A C 1
ATOM 670 O O . ARG A 1 89 ? 7.626 -4.555 -20.748 1.00 97.38 89 ARG A O 1
ATOM 677 N N . ASN A 1 90 ? 7.199 -3.070 -19.119 1.00 97.50 90 ASN A N 1
ATOM 678 C CA . ASN A 1 90 ? 8.598 -2.760 -18.799 1.00 97.50 90 ASN A CA 1
ATOM 679 C C . ASN A 1 90 ? 9.030 -3.341 -17.447 1.00 97.50 90 ASN A C 1
ATOM 681 O O . ASN A 1 90 ? 10.000 -2.871 -16.853 1.00 97.50 90 ASN A O 1
ATOM 685 N N . GLU A 1 91 ? 8.318 -4.356 -16.955 1.00 97.69 91 GLU A N 1
ATOM 686 C CA . GLU A 1 91 ? 8.475 -4.879 -15.601 1.00 97.69 91 GLU A CA 1
ATOM 687 C C . GLU A 1 91 ? 9.919 -5.286 -15.297 1.00 97.69 91 GLU A C 1
ATOM 689 O O . GLU A 1 91 ? 10.461 -4.876 -14.276 1.00 97.69 91 GLU A O 1
ATOM 694 N N . ALA A 1 92 ? 10.567 -6.039 -16.191 1.00 97.75 92 ALA A N 1
ATOM 695 C CA . ALA A 1 92 ? 11.943 -6.489 -15.990 1.00 97.75 92 ALA A CA 1
ATOM 696 C C . ALA A 1 92 ? 12.920 -5.311 -15.833 1.00 97.75 92 ALA A C 1
ATOM 698 O O . ALA A 1 92 ? 13.745 -5.297 -14.922 1.00 97.75 92 ALA A O 1
ATOM 699 N N . ALA A 1 93 ? 12.791 -4.287 -16.679 1.00 97.50 93 ALA A N 1
ATOM 700 C CA . ALA A 1 93 ? 13.647 -3.109 -16.626 1.00 97.50 93 ALA A CA 1
ATOM 701 C C . ALA A 1 93 ? 13.393 -2.259 -15.372 1.00 97.50 93 ALA A C 1
ATOM 703 O O . ALA A 1 93 ? 14.340 -1.772 -14.756 1.00 97.50 93 ALA A O 1
ATOM 704 N N . ILE A 1 94 ? 12.133 -2.130 -14.952 1.00 97.94 94 ILE A N 1
ATOM 705 C CA . ILE A 1 94 ? 11.764 -1.442 -13.709 1.00 97.94 94 ILE A CA 1
ATOM 706 C C . ILE A 1 94 ? 12.293 -2.206 -12.488 1.00 97.94 94 ILE A C 1
ATOM 708 O O . ILE A 1 94 ? 12.878 -1.585 -11.604 1.00 97.94 94 ILE A O 1
ATOM 712 N N . ARG A 1 95 ? 12.168 -3.542 -12.456 1.00 98.12 95 ARG A N 1
ATOM 713 C CA . ARG A 1 95 ? 12.732 -4.394 -11.393 1.00 98.12 95 ARG A CA 1
ATOM 714 C C . ARG A 1 95 ? 14.235 -4.198 -11.247 1.00 98.12 95 ARG A C 1
ATOM 716 O O . ARG A 1 95 ? 14.696 -4.012 -10.130 1.00 98.12 95 ARG A O 1
ATOM 723 N N . MET A 1 96 ? 14.979 -4.177 -12.355 1.00 97.44 96 MET A N 1
ATOM 724 C CA . MET A 1 96 ? 16.423 -3.921 -12.316 1.00 97.44 96 MET A CA 1
ATOM 725 C C . MET A 1 96 ? 16.736 -2.557 -11.693 1.00 97.44 96 MET A C 1
ATOM 727 O O . MET A 1 96 ? 17.574 -2.474 -10.808 1.00 97.44 96 MET A O 1
ATOM 731 N N . ARG A 1 97 ? 16.037 -1.487 -12.097 1.00 96.81 97 ARG A N 1
ATOM 732 C CA . ARG A 1 97 ? 16.275 -0.142 -11.538 1.00 96.81 97 ARG A CA 1
ATOM 733 C C . ARG A 1 97 ? 15.919 -0.034 -10.057 1.00 96.81 97 ARG A C 1
ATOM 735 O O . ARG A 1 97 ? 16.598 0.683 -9.338 1.00 96.81 97 ARG A O 1
ATOM 742 N N . LEU A 1 98 ? 14.876 -0.728 -9.611 1.00 96.94 98 LEU A N 1
ATOM 743 C CA . LEU A 1 98 ? 14.511 -0.787 -8.195 1.00 96.94 98 LEU A CA 1
ATOM 744 C C . LEU A 1 98 ? 15.521 -1.600 -7.374 1.00 96.94 98 LEU A C 1
ATOM 746 O O . LEU A 1 98 ? 15.832 -1.205 -6.255 1.00 96.94 98 LEU A O 1
ATOM 750 N N . ALA A 1 99 ? 16.084 -2.671 -7.939 1.00 96.56 99 ALA A N 1
ATOM 751 C CA . ALA A 1 99 ? 17.096 -3.484 -7.267 1.00 96.56 99 ALA A CA 1
ATOM 752 C C . ALA A 1 99 ? 18.365 -2.680 -6.935 1.00 96.56 99 ALA A C 1
ATOM 754 O O . ALA A 1 99 ? 18.889 -2.811 -5.833 1.00 96.56 99 ALA A O 1
ATOM 755 N N . GLU A 1 100 ? 18.792 -1.772 -7.823 1.00 95.44 100 GLU A N 1
ATOM 756 C CA . GLU A 1 100 ? 19.896 -0.827 -7.557 1.00 95.44 100 GLU A CA 1
ATOM 757 C C . GLU A 1 100 ? 19.623 0.107 -6.360 1.00 95.44 100 GLU A C 1
ATOM 759 O O . GLU A 1 100 ? 20.539 0.715 -5.812 1.00 95.44 100 GLU A O 1
ATOM 764 N N . LEU A 1 101 ? 18.356 0.242 -5.956 1.00 95.50 101 LEU A N 1
ATOM 765 C CA . LEU A 1 101 ? 17.907 1.064 -4.834 1.00 95.50 101 LEU A CA 1
ATOM 766 C C . LEU A 1 101 ? 17.575 0.237 -3.581 1.00 95.50 101 LEU A C 1
ATOM 768 O O . LEU A 1 101 ? 17.009 0.784 -2.636 1.00 95.50 101 LEU A O 1
ATOM 772 N N . PHE A 1 102 ? 17.892 -1.063 -3.568 1.00 95.19 102 PHE A N 1
ATOM 773 C CA . PHE A 1 102 ? 17.481 -2.012 -2.522 1.00 95.19 102 PHE A CA 1
ATOM 774 C C . PHE A 1 102 ? 15.956 -2.098 -2.352 1.00 95.19 102 PHE A C 1
ATOM 776 O O . PHE A 1 102 ? 15.444 -2.279 -1.245 1.00 95.19 102 PHE A O 1
ATOM 783 N N . LEU A 1 103 ? 15.216 -1.963 -3.457 1.00 95.31 103 LEU A N 1
ATOM 784 C CA . LEU A 1 103 ? 13.761 -2.063 -3.492 1.00 95.31 103 LEU A CA 1
ATOM 785 C C . LEU A 1 103 ? 13.304 -3.253 -4.337 1.00 95.31 103 LEU A C 1
ATOM 787 O O . LEU A 1 103 ? 13.833 -3.534 -5.412 1.00 95.31 103 LEU A O 1
ATOM 791 N N . GLU A 1 104 ? 12.238 -3.902 -3.886 1.00 95.19 104 GLU A N 1
ATOM 792 C CA . GLU A 1 104 ? 11.547 -4.957 -4.616 1.00 95.19 104 GLU A CA 1
ATOM 793 C C . GLU A 1 104 ? 10.210 -4.460 -5.155 1.00 95.19 104 GLU A C 1
ATOM 795 O O . GLU A 1 104 ? 9.422 -3.833 -4.446 1.00 95.19 104 GLU A O 1
ATOM 800 N N . LEU A 1 105 ? 9.923 -4.803 -6.410 1.00 96.25 105 LEU A N 1
ATOM 801 C CA . LEU A 1 105 ? 8.608 -4.604 -7.006 1.00 96.25 105 LEU A CA 1
ATOM 802 C C . LEU A 1 105 ? 7.688 -5.781 -6.670 1.00 96.25 105 LEU A C 1
ATOM 804 O O . LEU A 1 105 ? 7.926 -6.911 -7.107 1.00 96.25 105 LEU A O 1
ATOM 808 N N . VAL A 1 106 ? 6.594 -5.507 -5.974 1.00 94.75 106 VAL A N 1
ATOM 809 C CA . VAL A 1 106 ? 5.512 -6.468 -5.742 1.00 94.75 106 VAL A CA 1
ATOM 810 C C . VAL A 1 106 ? 4.374 -6.139 -6.703 1.00 94.75 106 VAL A C 1
ATOM 812 O O . VAL A 1 106 ? 3.964 -4.984 -6.791 1.00 94.75 106 VAL A O 1
ATOM 815 N N . ILE A 1 107 ? 3.879 -7.135 -7.445 1.00 94.31 107 ILE A N 1
ATOM 816 C CA . ILE A 1 107 ? 2.751 -6.983 -8.376 1.00 94.31 107 ILE A CA 1
ATOM 817 C C . ILE A 1 107 ? 1.776 -8.130 -8.160 1.00 94.31 107 ILE A C 1
ATOM 819 O O . ILE A 1 107 ? 2.155 -9.293 -8.288 1.00 94.31 107 ILE A O 1
ATOM 823 N N . ASP A 1 108 ? 0.514 -7.786 -7.944 1.00 91.81 108 ASP A N 1
ATOM 824 C CA . ASP A 1 108 ? -0.613 -8.696 -8.083 1.00 91.81 108 ASP A CA 1
ATOM 825 C C . ASP A 1 108 ? -1.424 -8.274 -9.312 1.00 91.81 108 ASP A C 1
ATOM 827 O O . ASP A 1 108 ? -2.026 -7.197 -9.359 1.00 91.81 108 ASP A O 1
ATOM 831 N N . ARG A 1 109 ? -1.384 -9.113 -10.351 1.00 92.19 109 ARG A N 1
ATOM 832 C CA . ARG A 1 109 ? -2.033 -8.819 -11.635 1.00 92.19 109 ARG A CA 1
ATOM 833 C C . ARG A 1 109 ? -3.537 -9.035 -11.594 1.00 92.19 109 ARG A C 1
ATOM 835 O O . ARG A 1 109 ? -4.244 -8.350 -12.325 1.00 92.19 109 ARG A O 1
ATOM 842 N N . GLU A 1 110 ? -4.000 -9.969 -10.771 1.00 87.38 110 GLU A N 1
ATOM 843 C CA . GLU A 1 110 ? -5.422 -10.266 -10.618 1.00 87.38 110 GLU A CA 1
ATOM 844 C C . GLU A 1 110 ? -6.099 -9.144 -9.834 1.00 87.38 110 GLU A C 1
ATOM 846 O O . GLU A 1 110 ? -7.111 -8.596 -10.266 1.00 87.38 110 GLU A O 1
ATOM 851 N N . ALA A 1 111 ? -5.466 -8.724 -8.740 1.00 85.12 111 ALA A N 1
ATOM 852 C CA . ALA A 1 111 ? -5.917 -7.590 -7.951 1.00 85.12 111 ALA A CA 1
ATOM 853 C C . ALA A 1 111 ? -5.677 -6.231 -8.633 1.00 85.12 111 ALA A C 1
ATOM 855 O O . ALA A 1 111 ? -6.271 -5.229 -8.236 1.00 85.12 111 ALA A O 1
ATOM 856 N N . GLY A 1 112 ? -4.803 -6.176 -9.643 1.00 90.94 112 GLY A N 1
ATOM 857 C CA . GLY A 1 112 ? -4.491 -4.953 -10.377 1.00 90.94 112 GLY A CA 1
ATOM 858 C C . GLY A 1 112 ? -3.726 -3.927 -9.541 1.00 90.94 112 GLY A C 1
ATOM 859 O O . GLY A 1 112 ? -3.972 -2.730 -9.679 1.00 90.94 112 GLY A O 1
ATOM 860 N N . VAL A 1 113 ? -2.821 -4.372 -8.664 1.00 92.38 113 VAL A N 1
ATOM 861 C CA . VAL A 1 113 ? -2.032 -3.484 -7.801 1.00 92.38 113 VAL A CA 1
ATOM 862 C C . VAL A 1 113 ? -0.543 -3.821 -7.812 1.00 92.38 113 VAL A C 1
ATOM 864 O O . VAL A 1 113 ? -0.141 -4.980 -7.898 1.00 92.38 113 VAL A O 1
ATOM 867 N N . ALA A 1 114 ? 0.289 -2.785 -7.732 1.00 94.38 114 ALA A N 1
ATOM 868 C CA . ALA A 1 114 ? 1.735 -2.897 -7.658 1.00 94.38 114 ALA A CA 1
ATOM 869 C C . ALA A 1 114 ? 2.312 -1.861 -6.694 1.00 94.38 114 ALA A C 1
ATOM 871 O O . ALA A 1 114 ? 1.827 -0.736 -6.640 1.00 94.38 114 ALA A O 1
ATOM 872 N N . PHE A 1 115 ? 3.354 -2.208 -5.951 1.00 93.69 115 PHE A N 1
ATOM 873 C CA . PHE A 1 115 ? 4.029 -1.292 -5.030 1.00 93.69 115 PHE A CA 1
ATOM 874 C C . PHE A 1 115 ? 5.486 -1.705 -4.822 1.00 93.69 115 PHE A C 1
ATOM 876 O O . PHE A 1 115 ? 5.917 -2.763 -5.288 1.00 93.69 115 PHE A O 1
ATOM 883 N N . THR A 1 116 ? 6.247 -0.852 -4.141 1.00 94.06 116 THR A N 1
ATOM 884 C CA . THR A 1 116 ? 7.630 -1.132 -3.758 1.00 94.06 116 THR A CA 1
ATOM 885 C C . THR A 1 116 ? 7.717 -1.471 -2.279 1.00 94.06 116 THR A C 1
ATOM 887 O O . THR A 1 116 ? 7.024 -0.885 -1.448 1.00 94.06 116 THR A O 1
ATOM 890 N N . ARG A 1 117 ? 8.586 -2.419 -1.941 1.00 91.50 117 ARG A N 1
ATOM 891 C CA . ARG A 1 117 ? 8.989 -2.693 -0.559 1.00 91.50 117 ARG A CA 1
ATOM 892 C C . ARG A 1 117 ? 10.507 -2.684 -0.454 1.00 91.50 117 ARG A C 1
ATOM 894 O O . ARG A 1 117 ? 11.187 -2.855 -1.464 1.00 91.50 117 ARG A O 1
ATOM 901 N N . GLN A 1 118 ? 11.024 -2.496 0.755 1.00 91.50 118 GLN A N 1
ATOM 902 C CA . GLN A 1 118 ? 12.450 -2.664 1.011 1.00 91.50 118 GLN A CA 1
ATOM 903 C C . GLN A 1 118 ? 12.817 -4.128 0.728 1.00 91.50 118 GLN A C 1
ATOM 905 O O . GLN A 1 118 ? 12.087 -5.030 1.145 1.00 91.50 118 GLN A O 1
ATOM 910 N N . ALA A 1 119 ? 13.896 -4.347 -0.018 1.00 92.44 119 ALA A N 1
ATOM 911 C CA . ALA A 1 119 ? 14.421 -5.682 -0.264 1.00 92.44 119 ALA A CA 1
ATOM 912 C C . ALA A 1 119 ? 14.954 -6.291 1.039 1.00 92.44 119 ALA A C 1
ATOM 914 O O . ALA A 1 119 ? 15.498 -5.574 1.883 1.00 92.44 119 ALA A O 1
ATOM 915 N N . ASP A 1 120 ? 14.832 -7.609 1.180 1.00 90.75 120 ASP A N 1
ATOM 916 C CA . ASP A 1 120 ? 15.537 -8.329 2.239 1.00 90.75 120 ASP A CA 1
ATOM 917 C C . ASP A 1 120 ? 16.999 -8.515 1.818 1.00 90.75 120 ASP A C 1
ATOM 919 O O . ASP A 1 120 ? 17.313 -9.277 0.901 1.00 90.75 120 ASP A O 1
ATOM 923 N N . THR A 1 121 ? 17.896 -7.766 2.458 1.00 90.81 121 THR A N 1
ATOM 924 C CA . THR A 1 121 ? 19.335 -7.793 2.165 1.00 90.81 121 THR A CA 1
ATOM 925 C C . THR A 1 121 ? 20.118 -8.662 3.150 1.00 90.81 121 THR A C 1
ATOM 927 O O . THR A 1 121 ? 21.350 -8.613 3.160 1.00 90.81 121 THR A O 1
ATOM 930 N N . GLY A 1 122 ? 19.430 -9.467 3.971 1.00 91.50 122 GLY A N 1
ATOM 931 C CA . GLY A 1 122 ? 20.045 -10.294 5.003 1.00 91.50 122 GLY A CA 1
ATOM 932 C C . GLY A 1 122 ? 20.855 -9.456 5.994 1.00 91.50 122 GLY A C 1
ATOM 933 O O . GLY A 1 122 ? 20.360 -8.487 6.560 1.00 91.50 122 GLY A O 1
ATOM 934 N N . GLU A 1 123 ? 22.122 -9.817 6.190 1.00 90.31 123 GLU A N 1
ATOM 935 C CA . GLU A 1 123 ? 23.033 -9.131 7.121 1.00 90.31 123 GLU A CA 1
ATOM 936 C C . GLU A 1 123 ? 23.694 -7.873 6.528 1.00 90.31 123 GLU A C 1
ATOM 938 O O . GLU A 1 123 ? 24.456 -7.191 7.212 1.00 90.31 123 GLU A O 1
ATOM 943 N N . GLN A 1 124 ? 23.435 -7.553 5.257 1.00 91.69 124 GLN A N 1
ATOM 944 C CA . GLN A 1 124 ? 24.053 -6.402 4.609 1.00 91.69 124 GLN A CA 1
ATOM 945 C C . GLN A 1 124 ? 23.454 -5.093 5.136 1.00 91.69 124 GLN A C 1
ATOM 947 O O . GLN A 1 124 ? 22.246 -4.866 5.036 1.00 91.69 124 GLN A O 1
ATOM 952 N N . GLU A 1 125 ? 24.308 -4.183 5.606 1.00 88.50 125 GLU A N 1
ATOM 953 C CA . GLU A 1 125 ? 23.897 -2.818 5.936 1.00 88.50 125 GLU A CA 1
ATOM 954 C C . GLU A 1 125 ? 23.550 -2.049 4.654 1.00 88.50 125 GLU A C 1
ATOM 956 O O . GLU A 1 125 ? 24.420 -1.749 3.831 1.00 88.50 125 GLU A O 1
ATOM 961 N N . THR A 1 126 ? 22.267 -1.731 4.472 1.00 89.69 126 THR A N 1
ATOM 962 C CA . THR A 1 126 ? 21.772 -0.998 3.302 1.00 89.69 126 THR A CA 1
ATOM 963 C C . THR A 1 126 ? 20.947 0.224 3.706 1.00 89.69 126 THR A C 1
ATOM 965 O O . THR A 1 126 ? 20.283 0.219 4.747 1.00 89.69 126 THR A O 1
ATOM 968 N N . PRO A 1 127 ? 20.975 1.314 2.916 1.00 88.38 127 PRO A N 1
ATOM 969 C CA . PRO A 1 127 ? 20.129 2.468 3.181 1.00 88.38 127 PRO A CA 1
ATOM 970 C C . PRO A 1 127 ? 18.644 2.107 3.081 1.00 88.38 127 PRO A C 1
ATOM 972 O O . PRO A 1 127 ? 18.200 1.476 2.121 1.00 88.38 127 PRO A O 1
ATOM 975 N N . THR A 1 128 ? 17.851 2.576 4.041 1.00 86.12 128 THR A N 1
ATOM 976 C CA . THR A 1 128 ? 16.390 2.482 3.970 1.00 86.12 128 THR A CA 1
ATOM 977 C C . THR A 1 128 ? 15.835 3.696 3.232 1.00 86.12 128 THR A C 1
ATOM 979 O O . THR A 1 128 ? 15.914 4.821 3.727 1.00 86.12 128 THR A O 1
ATOM 982 N N . LEU A 1 129 ? 15.275 3.474 2.040 1.00 85.88 129 LEU A N 1
ATOM 983 C CA . LEU A 1 129 ? 14.673 4.543 1.234 1.00 85.88 129 LEU A CA 1
ATOM 984 C C . LEU A 1 129 ? 13.201 4.755 1.582 1.00 85.88 129 LEU A C 1
ATOM 986 O O . LEU A 1 129 ? 12.695 5.876 1.509 1.00 85.88 129 LEU A O 1
ATOM 990 N N . LEU A 1 130 ? 12.505 3.678 1.949 1.00 83.25 130 LEU A N 1
ATOM 991 C CA . LEU A 1 130 ? 11.092 3.752 2.285 1.00 83.25 130 LEU A CA 1
ATOM 992 C C . LEU A 1 130 ? 10.920 4.264 3.709 1.00 83.25 130 LEU A C 1
ATOM 994 O O . LEU A 1 130 ? 11.455 3.719 4.672 1.00 83.25 130 LEU A O 1
ATOM 998 N N . ARG A 1 131 ? 10.126 5.321 3.854 1.00 78.75 131 ARG A N 1
ATOM 999 C CA . ARG A 1 131 ? 9.807 5.860 5.169 1.00 78.75 131 ARG A CA 1
ATOM 1000 C C . ARG A 1 131 ? 8.793 4.961 5.865 1.00 78.75 131 ARG A C 1
ATOM 1002 O O . ARG A 1 131 ? 7.614 4.970 5.520 1.00 78.75 131 ARG A O 1
ATOM 1009 N N . THR A 1 132 ? 9.225 4.276 6.914 1.00 75.56 132 THR A N 1
ATOM 1010 C CA . THR A 1 132 ? 8.309 3.565 7.808 1.00 75.56 132 THR A CA 1
ATOM 1011 C C . THR A 1 132 ? 7.618 4.557 8.737 1.00 75.56 132 THR A C 1
ATOM 1013 O O . THR A 1 132 ? 8.261 5.407 9.359 1.00 75.56 132 THR A O 1
ATOM 1016 N N . GLN A 1 133 ? 6.295 4.458 8.845 1.00 76.31 133 GLN A N 1
ATOM 1017 C CA . GLN A 1 133 ? 5.537 5.148 9.882 1.00 76.31 133 GLN A CA 1
ATOM 1018 C C . GLN A 1 133 ? 5.041 4.121 10.894 1.00 76.31 133 GLN A C 1
ATOM 1020 O O . GLN A 1 133 ? 4.381 3.164 10.486 1.00 76.31 133 GLN A O 1
ATOM 1025 N N . PRO A 1 134 ? 5.305 4.307 12.199 1.00 80.00 134 PRO A N 1
ATOM 1026 C CA . PRO A 1 134 ? 4.709 3.441 13.198 1.00 80.00 134 PRO A CA 1
ATOM 1027 C C . PRO A 1 134 ? 3.181 3.563 13.133 1.00 80.00 134 PRO A C 1
ATOM 1029 O O . PRO A 1 134 ? 2.622 4.656 12.953 1.00 80.00 134 PRO A O 1
ATOM 1032 N N . LEU A 1 135 ? 2.514 2.420 13.256 1.00 84.75 135 LEU A N 1
ATOM 1033 C CA . LEU A 1 135 ? 1.066 2.354 13.379 1.00 84.75 135 LEU A CA 1
ATOM 1034 C C . LEU A 1 135 ? 0.685 2.592 14.836 1.00 84.75 135 LEU A C 1
ATOM 1036 O O . LEU A 1 135 ? 1.289 2.034 15.753 1.00 84.75 135 LEU A O 1
ATOM 1040 N N . THR A 1 136 ? -0.316 3.441 15.049 1.00 88.38 136 THR A N 1
ATOM 1041 C CA . THR A 1 136 ? -0.962 3.533 16.359 1.00 88.38 136 THR A CA 1
ATOM 1042 C C . THR A 1 136 ? -1.860 2.320 16.576 1.00 88.38 136 THR A C 1
ATOM 1044 O O . THR A 1 136 ? -2.222 1.625 15.630 1.00 88.38 136 THR A O 1
ATOM 1047 N N . PHE A 1 137 ? -2.288 2.091 17.817 1.00 84.81 137 PHE A N 1
ATOM 1048 C CA . PHE A 1 137 ? -3.270 1.047 18.110 1.00 84.81 137 PHE A CA 1
ATOM 1049 C C . PHE A 1 137 ? -4.530 1.171 17.234 1.00 84.81 137 PHE A C 1
ATOM 1051 O O . PHE A 1 137 ? -4.977 0.191 16.647 1.00 84.81 137 PHE A O 1
ATOM 1058 N N . ILE A 1 138 ? -5.069 2.390 17.109 1.00 89.38 138 ILE A N 1
ATOM 1059 C CA . ILE A 1 138 ? -6.272 2.667 16.311 1.00 89.38 138 ILE A CA 1
ATOM 1060 C C . ILE A 1 138 ? -6.009 2.379 14.829 1.00 89.38 138 ILE A C 1
ATOM 1062 O O . ILE A 1 138 ? -6.853 1.766 14.180 1.00 89.38 138 ILE A O 1
ATOM 1066 N N . ASP A 1 139 ? -4.832 2.754 14.311 1.00 90.75 139 ASP A N 1
ATOM 1067 C CA . ASP A 1 139 ? -4.451 2.448 12.926 1.00 90.75 139 ASP A CA 1
ATOM 1068 C C . ASP A 1 139 ? -4.452 0.934 12.682 1.00 90.75 139 ASP A C 1
ATOM 1070 O O . ASP A 1 139 ? -4.999 0.462 11.689 1.00 90.75 139 ASP A O 1
ATOM 1074 N N . SER A 1 140 ? -3.856 0.170 13.597 1.00 87.62 140 SER A N 1
ATOM 1075 C CA . SER A 1 140 ? -3.712 -1.277 13.467 1.00 87.62 140 SER A CA 1
ATOM 1076 C C . SER A 1 140 ? -5.040 -2.027 13.577 1.00 87.62 140 SER A C 1
ATOM 1078 O O . SER A 1 140 ? -5.289 -2.938 12.789 1.00 87.62 140 SER A O 1
ATOM 1080 N N . VAL A 1 141 ? -5.920 -1.636 14.506 1.00 87.69 141 VAL A N 1
ATOM 1081 C CA . VAL A 1 141 ? -7.268 -2.223 14.618 1.00 87.69 141 VAL A CA 1
ATOM 1082 C C . VAL A 1 141 ? -8.095 -1.915 13.374 1.00 87.69 141 VAL A C 1
ATOM 1084 O O . VAL A 1 141 ? -8.728 -2.814 12.819 1.00 87.69 141 VAL A O 1
ATOM 1087 N N . LEU A 1 142 ? -8.045 -0.669 12.891 1.00 92.38 142 LEU A N 1
ATOM 1088 C CA . LEU A 1 142 ? -8.716 -0.286 11.652 1.00 92.38 142 LEU A CA 1
ATOM 1089 C C . LEU A 1 142 ? -8.205 -1.123 10.472 1.00 92.38 142 LEU A C 1
ATOM 1091 O O . LEU A 1 142 ? -9.005 -1.688 9.733 1.00 92.38 142 LEU A O 1
ATOM 1095 N N . LEU A 1 143 ? -6.888 -1.260 10.315 1.00 91.38 143 LEU A N 1
ATOM 1096 C CA . LEU A 1 143 ? -6.280 -2.075 9.260 1.00 91.38 143 LEU A CA 1
ATOM 1097 C C . LEU A 1 143 ? -6.721 -3.536 9.312 1.00 91.38 143 LEU A C 1
ATOM 1099 O O . LEU A 1 143 ? -7.050 -4.112 8.274 1.00 91.38 143 LEU A O 1
ATOM 1103 N N . LEU A 1 144 ? -6.756 -4.123 10.507 1.00 88.31 144 LEU A N 1
ATOM 1104 C CA . LEU A 1 144 ? -7.196 -5.499 10.696 1.00 88.31 144 LEU A CA 1
ATOM 1105 C C . LEU A 1 144 ? -8.661 -5.675 10.280 1.00 88.31 144 LEU A C 1
ATOM 1107 O O . LEU A 1 144 ? -8.987 -6.600 9.534 1.00 88.31 144 LEU A O 1
ATOM 1111 N N . HIS A 1 145 ? -9.527 -4.747 10.693 1.00 90.88 145 HIS A N 1
ATOM 1112 C CA . HIS A 1 145 ? -10.931 -4.746 10.296 1.00 90.88 145 HIS A CA 1
ATOM 1113 C C . HIS A 1 145 ? -11.092 -4.610 8.772 1.00 90.88 145 HIS A C 1
ATOM 1115 O O . HIS A 1 145 ? -11.819 -5.385 8.149 1.00 90.88 145 HIS A O 1
ATOM 1121 N N . LEU A 1 146 ? -10.357 -3.689 8.139 1.00 94.38 146 LEU A N 1
ATOM 1122 C CA . LEU A 1 146 ? -10.366 -3.522 6.682 1.00 94.38 146 LEU A CA 1
ATOM 1123 C C . LEU A 1 146 ? -9.879 -4.783 5.956 1.00 94.38 146 LEU A C 1
ATOM 1125 O O . LEU A 1 146 ? -10.441 -5.160 4.927 1.00 94.38 146 LEU A O 1
ATOM 1129 N N . ARG A 1 147 ? -8.864 -5.469 6.492 1.00 92.00 147 ARG A N 1
ATOM 1130 C CA . ARG A 1 147 ? -8.346 -6.723 5.933 1.00 92.00 147 ARG A CA 1
ATOM 1131 C C . ARG A 1 147 ? -9.368 -7.856 6.015 1.00 92.00 147 ARG A C 1
ATOM 1133 O O . ARG A 1 147 ? -9.462 -8.635 5.062 1.00 92.00 147 ARG A O 1
ATOM 1140 N N . GLN A 1 148 ? -10.129 -7.928 7.107 1.00 89.94 148 GLN A N 1
ATOM 1141 C CA . GLN A 1 148 ? -11.238 -8.869 7.262 1.00 89.94 148 GLN A CA 1
ATOM 1142 C C . GLN A 1 148 ? -12.357 -8.573 6.255 1.00 89.94 148 GLN A C 1
ATOM 1144 O O . GLN A 1 148 ? -12.738 -9.463 5.497 1.00 89.94 148 GLN A O 1
ATOM 1149 N N . GLN A 1 149 ? -12.815 -7.319 6.172 1.00 93.38 149 GLN A N 1
ATOM 1150 C CA . GLN A 1 149 ? -13.829 -6.895 5.197 1.00 93.38 149 GLN A CA 1
ATOM 1151 C C . GLN A 1 149 ? -13.404 -7.200 3.755 1.00 93.38 149 GLN A C 1
ATOM 1153 O O . GLN A 1 149 ? -14.210 -7.634 2.928 1.00 93.38 149 GLN A O 1
ATOM 1158 N N . LEU A 1 150 ? -12.114 -7.024 3.460 1.00 92.62 150 LEU A N 1
ATOM 1159 C CA . LEU A 1 150 ? -11.535 -7.375 2.172 1.00 92.62 150 LEU A CA 1
ATOM 1160 C C . LEU A 1 150 ? -11.602 -8.878 1.887 1.00 92.62 150 LEU A C 1
ATOM 1162 O O . LEU A 1 150 ? -11.969 -9.255 0.779 1.00 92.62 150 LEU A O 1
ATOM 1166 N N . ALA A 1 151 ? -11.281 -9.729 2.863 1.00 89.81 151 ALA A N 1
ATOM 1167 C CA . ALA A 1 151 ? -11.361 -11.182 2.709 1.00 89.81 151 ALA A CA 1
ATOM 1168 C C . ALA A 1 151 ? -12.810 -11.676 2.530 1.00 89.81 151 ALA A C 1
ATOM 1170 O O . ALA A 1 151 ? -13.071 -12.524 1.679 1.00 89.81 151 ALA A O 1
ATOM 1171 N N . GLU A 1 152 ? -13.759 -11.119 3.285 1.00 92.25 152 GLU A N 1
ATOM 1172 C CA . GLU A 1 152 ? -15.184 -11.464 3.190 1.00 92.25 152 GLU A CA 1
ATOM 1173 C C . GLU A 1 152 ? -15.783 -11.088 1.828 1.00 92.25 152 GLU A C 1
ATOM 1175 O O . GLU A 1 152 ? -16.533 -11.864 1.233 1.00 92.25 152 GLU A O 1
ATOM 1180 N N . ALA A 1 153 ? -15.442 -9.904 1.314 1.00 93.06 153 ALA A N 1
ATOM 1181 C CA . ALA A 1 153 ? -15.875 -9.457 -0.005 1.00 93.06 153 ALA A CA 1
ATOM 1182 C C . ALA A 1 153 ? -15.297 -10.330 -1.128 1.00 93.06 153 ALA A C 1
ATOM 1184 O O . ALA A 1 153 ? -16.017 -10.713 -2.051 1.00 93.06 153 ALA A O 1
ATOM 1185 N N . ASP A 1 154 ? -14.018 -10.686 -1.010 1.00 89.69 154 ASP A N 1
ATOM 1186 C CA . ASP A 1 154 ? -13.303 -11.519 -1.973 1.00 89.69 154 ASP A CA 1
ATOM 1187 C C . ASP A 1 154 ? -13.890 -12.929 -2.076 1.00 89.69 154 ASP A C 1
ATOM 1189 O O . ASP A 1 154 ? -14.137 -13.418 -3.175 1.00 89.69 154 ASP A O 1
ATOM 1193 N N . ALA A 1 155 ? -14.226 -13.543 -0.936 1.00 90.25 155 ALA A N 1
ATOM 1194 C CA . ALA A 1 155 ? -14.900 -14.843 -0.889 1.00 90.25 155 ALA A CA 1
ATOM 1195 C C . ALA A 1 155 ? -16.267 -14.838 -1.602 1.00 90.25 155 ALA A C 1
ATOM 1197 O O . ALA A 1 155 ? -16.761 -15.880 -2.027 1.00 90.25 155 ALA A O 1
ATOM 1198 N N . GLN A 1 156 ? -16.877 -13.660 -1.740 1.00 93.06 156 GLN A N 1
ATOM 1199 C CA . GLN A 1 156 ? -18.145 -13.440 -2.435 1.00 93.06 156 GLN A CA 1
ATOM 1200 C C . GLN A 1 156 ? -17.949 -12.932 -3.875 1.00 93.06 156 GLN A C 1
ATOM 1202 O O . GLN A 1 156 ? -18.929 -12.607 -4.544 1.00 93.06 156 GLN A O 1
ATOM 1207 N N . GLY A 1 157 ? -16.705 -12.830 -4.356 1.00 89.19 157 GLY A N 1
ATOM 1208 C CA . GLY A 1 157 ? -16.380 -12.330 -5.692 1.00 89.19 157 GLY A CA 1
ATOM 1209 C C . GLY A 1 157 ? -16.757 -10.861 -5.910 1.00 89.19 157 GLY A C 1
ATOM 1210 O O . GLY A 1 157 ? -16.998 -10.448 -7.044 1.00 89.19 157 GLY A O 1
ATOM 1211 N N . ARG A 1 158 ? -16.854 -10.066 -4.837 1.00 91.69 158 ARG A N 1
ATOM 1212 C CA . ARG A 1 158 ? -17.200 -8.640 -4.897 1.00 91.69 158 ARG A CA 1
ATOM 1213 C C . ARG A 1 158 ? -16.078 -7.774 -4.347 1.00 91.69 158 ARG A C 1
ATOM 1215 O O . ARG A 1 158 ? -15.195 -8.216 -3.622 1.00 91.69 158 ARG A O 1
ATOM 1222 N N . ARG A 1 159 ? -16.161 -6.482 -4.643 1.00 88.81 159 ARG A N 1
ATOM 1223 C CA . ARG A 1 159 ? -15.256 -5.488 -4.070 1.00 88.81 159 ARG A CA 1
ATOM 1224 C C . ARG A 1 159 ? -15.654 -5.154 -2.635 1.00 88.81 159 ARG A C 1
ATOM 1226 O O . ARG A 1 159 ? -16.842 -5.094 -2.303 1.00 88.81 159 ARG A O 1
ATOM 1233 N N . ALA A 1 160 ? -14.654 -4.920 -1.795 1.00 94.25 160 ALA A N 1
ATOM 1234 C CA . ALA A 1 160 ? -14.859 -4.485 -0.424 1.00 94.25 160 ALA A CA 1
ATOM 1235 C C . ALA A 1 160 ? -15.178 -2.993 -0.390 1.00 94.25 160 ALA A C 1
ATOM 1237 O O . ALA A 1 160 ? -14.392 -2.164 -0.850 1.00 94.25 160 ALA A O 1
ATOM 1238 N N . VAL A 1 161 ? -16.353 -2.673 0.140 1.00 95.19 161 VAL A N 1
ATOM 1239 C CA . VAL A 1 161 ? -16.837 -1.307 0.310 1.00 95.19 161 VAL A CA 1
ATOM 1240 C C . VAL A 1 161 ? -17.229 -1.139 1.765 1.00 95.19 161 VAL A C 1
ATOM 1242 O O . VAL A 1 161 ? -17.935 -1.988 2.305 1.00 95.19 161 VAL A O 1
ATOM 1245 N N . VAL A 1 162 ? -16.759 -0.059 2.375 1.00 96.19 162 VAL A N 1
ATOM 1246 C CA . VAL A 1 162 ? -16.972 0.278 3.783 1.00 96.19 162 VAL A CA 1
ATOM 1247 C C . VAL A 1 162 ? -17.467 1.714 3.916 1.00 96.19 162 VAL A C 1
ATOM 1249 O O . VAL A 1 162 ? -17.175 2.564 3.072 1.00 96.19 162 VAL A O 1
ATOM 1252 N N . GLU A 1 163 ? -18.217 1.976 4.978 1.00 95.94 163 GLU A N 1
ATOM 1253 C CA . GLU A 1 163 ? -18.770 3.289 5.310 1.00 95.94 163 GLU A CA 1
ATOM 1254 C C . GLU A 1 163 ? -18.054 3.887 6.517 1.00 95.94 163 GLU A C 1
ATOM 1256 O O . GLU A 1 163 ? -17.757 3.180 7.477 1.00 95.94 163 GLU A O 1
ATOM 1261 N N . GLU A 1 164 ? -17.759 5.186 6.466 1.00 94.06 164 GLU A N 1
ATOM 1262 C CA . GLU A 1 164 ? -17.008 5.889 7.516 1.00 94.06 164 GLU A CA 1
ATOM 1263 C C . GLU A 1 164 ? -17.665 5.771 8.894 1.00 94.06 164 GLU A C 1
ATOM 1265 O O . GLU A 1 164 ? -16.988 5.527 9.895 1.00 94.06 164 GLU A O 1
ATOM 1270 N N . GLU A 1 165 ? -18.990 5.908 8.931 1.00 92.44 165 GLU A N 1
ATOM 1271 C CA . GLU A 1 165 ? -19.792 5.779 10.147 1.00 92.44 165 GLU A CA 1
ATOM 1272 C C . GLU A 1 165 ? -19.711 4.351 10.695 1.00 92.44 165 GLU A C 1
ATOM 1274 O O . GLU A 1 165 ? -19.366 4.158 11.856 1.00 92.44 165 GLU A O 1
ATOM 1279 N N . THR A 1 166 ? -19.861 3.339 9.832 1.00 93.12 166 THR A N 1
ATOM 1280 C CA . THR A 1 166 ? -19.716 1.930 10.226 1.00 93.12 166 THR A CA 1
ATOM 1281 C C . THR A 1 166 ? -18.321 1.617 10.758 1.00 93.12 166 THR A C 1
ATOM 1283 O O . THR A 1 166 ? -18.192 0.901 11.747 1.00 93.12 166 THR A O 1
ATOM 1286 N N . LEU A 1 167 ? -17.263 2.150 10.136 1.00 93.69 167 LEU A N 1
ATOM 1287 C CA . LEU A 1 167 ? -15.900 1.993 10.650 1.00 93.69 167 LEU A CA 1
ATOM 1288 C C . LEU A 1 167 ? -15.776 2.620 12.042 1.00 93.69 167 LEU A C 1
ATOM 1290 O O . LEU A 1 167 ? -15.207 2.014 12.945 1.00 93.69 167 LEU A O 1
ATOM 1294 N N . SER A 1 168 ? -16.335 3.813 12.224 1.00 91.62 168 SER A N 1
ATOM 1295 C CA . SER A 1 168 ? -16.294 4.525 13.500 1.00 91.62 168 SER A CA 1
ATOM 1296 C C . SER A 1 168 ? -17.018 3.760 14.611 1.00 91.62 168 SER A C 1
ATOM 1298 O O . SER A 1 168 ? -16.470 3.617 15.705 1.00 91.62 168 SER A O 1
ATOM 1300 N N . ASP A 1 169 ? -18.187 3.198 14.309 1.00 90.75 169 ASP A N 1
ATOM 1301 C CA . ASP A 1 169 ? -18.969 2.374 15.235 1.00 90.75 169 ASP A CA 1
ATOM 1302 C C . ASP A 1 169 ? -18.247 1.071 15.598 1.00 90.75 169 ASP A C 1
ATOM 1304 O O . ASP A 1 169 ? -18.198 0.679 16.761 1.00 90.75 169 ASP A O 1
ATOM 1308 N N . GLN A 1 170 ? -17.617 0.404 14.627 1.00 88.19 170 GLN A N 1
ATOM 1309 C CA . GLN A 1 170 ? -16.842 -0.811 14.901 1.00 88.19 170 GLN A CA 1
ATOM 1310 C C . GLN A 1 170 ? -15.663 -0.539 15.838 1.00 88.19 170 GLN A C 1
ATOM 1312 O O . GLN A 1 170 ? -15.336 -1.362 16.696 1.00 88.19 170 GLN A O 1
ATOM 1317 N N . LEU A 1 171 ? -15.033 0.632 15.713 1.00 88.50 171 LEU A N 1
ATOM 1318 C CA . LEU A 1 171 ? -13.937 1.016 16.593 1.00 88.50 171 LEU A CA 1
ATOM 1319 C C . LEU A 1 171 ? -14.407 1.536 17.962 1.00 88.50 171 LEU A C 1
ATOM 1321 O O . LEU A 1 171 ? -13.602 1.538 18.894 1.00 88.50 171 LEU A O 1
ATOM 1325 N N . SER A 1 172 ? -15.676 1.922 18.141 1.00 86.62 172 SER A N 1
ATOM 1326 C CA . SER A 1 172 ? -16.162 2.474 19.416 1.00 86.62 172 SER A CA 1
ATOM 1327 C C . SER A 1 172 ? -16.128 1.464 20.565 1.00 86.62 172 SER A C 1
ATOM 1329 O O . SER A 1 172 ? -16.071 1.856 21.727 1.00 86.62 172 SER A O 1
ATOM 1331 N N . VAL A 1 173 ? -16.107 0.160 20.268 1.00 83.81 173 VAL A N 1
ATOM 1332 C CA . VAL A 1 173 ? -15.952 -0.905 21.278 1.00 83.81 173 VAL A CA 1
ATOM 1333 C C . VAL A 1 173 ? -14.638 -0.757 22.054 1.00 83.81 173 VAL A C 1
ATOM 1335 O O . VAL A 1 173 ? -14.563 -1.107 23.227 1.00 83.81 173 VAL A O 1
ATOM 1338 N N . TYR A 1 174 ? -13.615 -0.174 21.430 1.00 80.69 174 TYR A N 1
ATOM 1339 C CA . TYR A 1 174 ? -12.312 0.052 22.047 1.00 80.69 174 TYR A CA 1
ATOM 1340 C C . TYR A 1 174 ? -12.218 1.395 22.787 1.00 80.69 174 TYR A C 1
ATOM 1342 O O . TYR A 1 174 ? -11.185 1.689 23.382 1.00 80.69 174 TYR A O 1
ATOM 1350 N N . GLU A 1 175 ? -13.269 2.222 22.773 1.00 80.56 175 GLU A N 1
ATOM 1351 C CA . GLU A 1 175 ? -13.252 3.563 23.369 1.00 80.56 175 GLU A CA 1
ATOM 1352 C C . GLU A 1 175 ? -12.852 3.511 24.848 1.00 80.56 175 GLU A C 1
ATOM 1354 O O . GLU A 1 175 ? -11.871 4.143 25.242 1.00 80.56 175 GLU A O 1
ATOM 1359 N N . LYS A 1 176 ? -13.563 2.697 25.639 1.00 73.94 176 LYS A N 1
ATOM 1360 C CA . LYS A 1 176 ? -13.378 2.593 27.094 1.00 73.94 176 LYS A CA 1
ATOM 1361 C C . LYS A 1 176 ? -11.986 2.094 27.485 1.00 73.94 176 LYS A C 1
ATOM 1363 O O . LYS A 1 176 ? -11.422 2.569 28.466 1.00 73.94 176 LYS A O 1
ATOM 1368 N N . ASN A 1 177 ? -11.408 1.199 26.685 1.00 67.62 177 ASN A N 1
ATOM 1369 C CA . ASN A 1 177 ? -10.114 0.578 26.979 1.00 67.62 177 ASN A CA 1
ATOM 1370 C C . ASN A 1 177 ? -8.937 1.507 26.637 1.00 67.62 177 ASN A C 1
ATOM 1372 O O . ASN A 1 177 ? -7.826 1.300 27.118 1.00 67.62 177 ASN A O 1
ATOM 1376 N N . LEU A 1 178 ? -9.156 2.524 25.793 1.00 67.56 178 LEU A N 1
ATOM 1377 C CA . LEU A 1 178 ? -8.097 3.404 25.284 1.00 67.56 178 LEU A CA 1
ATOM 1378 C C . LEU A 1 178 ? -8.230 4.867 25.693 1.00 67.56 178 LEU A C 1
ATOM 1380 O O . LEU A 1 178 ? -7.282 5.633 25.500 1.00 67.56 178 LEU A O 1
ATOM 1384 N N . SER A 1 179 ? -9.395 5.302 26.169 1.00 66.31 179 SER A N 1
ATOM 1385 C CA . SER A 1 179 ? -9.661 6.719 26.391 1.00 66.31 179 SER A CA 1
ATOM 1386 C C . SER A 1 179 ? -10.791 6.941 27.387 1.00 66.31 179 SER A C 1
ATOM 1388 O O . SER A 1 179 ? -11.892 6.436 27.215 1.00 66.31 179 SER A O 1
ATOM 1390 N N . THR A 1 180 ? -10.564 7.814 28.364 1.00 73.31 180 THR A N 1
ATOM 1391 C 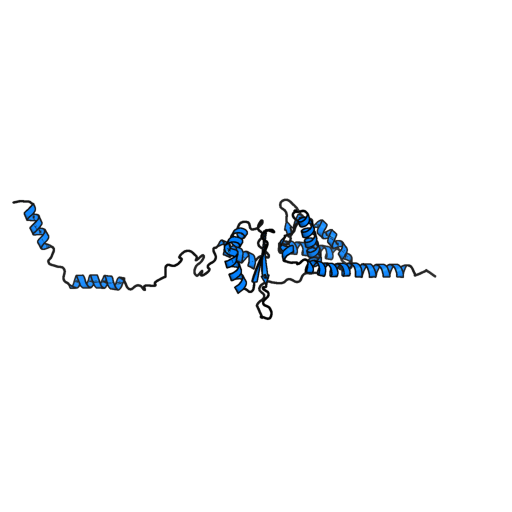CA . THR A 1 180 ? -11.650 8.401 29.168 1.00 73.31 180 THR A CA 1
ATOM 1392 C C . THR A 1 180 ? -12.319 9.593 28.470 1.00 73.31 180 THR A C 1
ATOM 1394 O O . THR A 1 180 ? -13.372 10.054 28.900 1.00 73.31 180 THR A O 1
ATOM 1397 N N . ASP A 1 181 ? -11.722 10.089 27.378 1.00 83.12 181 ASP A N 1
ATOM 1398 C CA . ASP A 1 181 ? -12.243 11.166 26.534 1.00 83.12 181 ASP A CA 1
ATOM 1399 C C . ASP A 1 181 ? -12.762 10.603 25.204 1.00 83.12 181 ASP A C 1
ATOM 1401 O O . ASP A 1 181 ? -11.979 10.240 24.311 1.00 83.12 181 ASP A O 1
ATOM 1405 N N . ARG A 1 182 ? -14.091 10.565 25.073 1.00 83.69 182 ARG A N 1
ATOM 1406 C CA . ARG A 1 182 ? -14.806 10.124 23.870 1.00 83.69 182 ARG A CA 1
ATOM 1407 C C . ARG A 1 182 ? -14.518 10.998 22.654 1.00 83.69 182 ARG A C 1
ATOM 1409 O O . ARG A 1 182 ? -14.299 10.490 21.555 1.00 83.69 182 ARG A O 1
ATOM 1416 N N . ALA A 1 183 ? -14.507 12.318 22.831 1.00 86.00 183 ALA A N 1
ATOM 1417 C CA . ALA A 1 183 ? -14.318 13.252 21.723 1.00 86.00 183 ALA A CA 1
ATOM 1418 C C . ALA A 1 183 ? -12.899 13.128 21.148 1.00 86.00 183 ALA A C 1
ATOM 1420 O O . ALA A 1 183 ? -12.711 13.078 19.928 1.00 86.00 183 ALA A O 1
ATOM 1421 N N . GLY A 1 184 ? -11.901 13.000 22.025 1.00 87.69 184 GLY A N 1
ATOM 1422 C CA . GLY A 1 184 ? -10.522 12.721 21.641 1.00 87.69 184 GLY A CA 1
ATOM 1423 C C . GLY A 1 184 ? -10.358 11.381 20.923 1.00 87.69 184 GLY A C 1
ATOM 1424 O O . GLY A 1 184 ? -9.608 11.309 19.947 1.00 87.69 184 GLY A O 1
ATOM 1425 N N . PHE A 1 185 ? -11.070 10.334 21.354 1.00 89.38 185 PHE A N 1
ATOM 1426 C CA . PHE A 1 185 ? -11.057 9.031 20.684 1.00 89.38 185 PHE A CA 1
ATOM 1427 C C . PHE A 1 185 ? -11.598 9.120 19.252 1.00 89.38 185 PHE A C 1
ATOM 1429 O O . PHE A 1 185 ? -10.889 8.756 18.313 1.00 89.38 185 PHE A O 1
ATOM 1436 N N . MET A 1 186 ? -12.788 9.700 19.066 1.00 90.25 186 MET A N 1
ATOM 1437 C CA . MET A 1 186 ? -13.396 9.859 17.738 1.00 90.25 186 MET A CA 1
ATOM 1438 C C . MET A 1 186 ? -12.513 10.683 16.793 1.00 90.25 186 MET A C 1
ATOM 1440 O O . MET A 1 186 ? -12.363 10.345 15.620 1.00 90.25 186 MET A O 1
ATOM 1444 N N . LYS A 1 187 ? -11.837 11.720 17.308 1.00 92.38 187 LYS A N 1
ATOM 1445 C CA . LYS A 1 187 ? -10.862 12.493 16.526 1.00 92.38 187 LYS A CA 1
ATOM 1446 C C . LYS A 1 187 ? -9.681 11.637 16.053 1.00 92.38 187 LYS A C 1
ATOM 1448 O O . LYS A 1 187 ? -9.205 11.824 14.934 1.00 92.38 187 LYS A O 1
ATOM 1453 N N . ARG A 1 188 ? -9.193 10.710 16.884 1.00 92.00 188 ARG A N 1
ATOM 1454 C CA . ARG A 1 188 ? -8.117 9.782 16.499 1.00 92.00 188 ARG A CA 1
ATOM 1455 C C . ARG A 1 188 ? -8.590 8.750 15.475 1.00 92.00 188 ARG A C 1
ATOM 1457 O O . ARG A 1 188 ? -7.832 8.457 14.559 1.00 92.00 188 ARG A O 1
ATOM 1464 N N . VAL A 1 189 ? -9.825 8.257 15.581 1.00 93.75 189 VAL A N 1
ATOM 1465 C CA . VAL A 1 189 ? -10.429 7.370 14.568 1.00 93.75 189 VAL A CA 1
ATOM 1466 C C . VAL A 1 189 ? -10.519 8.077 13.216 1.00 93.75 189 VAL A C 1
ATOM 1468 O O . VAL A 1 189 ? -10.018 7.556 12.222 1.00 93.75 189 VAL A O 1
ATOM 1471 N N . ALA A 1 190 ? -11.043 9.305 13.179 1.00 94.00 190 ALA A N 1
ATOM 1472 C CA . ALA A 1 190 ? -11.095 10.098 11.950 1.00 94.00 190 ALA A CA 1
ATOM 1473 C C . ALA A 1 190 ? -9.694 10.343 11.354 1.00 94.00 190 ALA A C 1
ATOM 1475 O O . ALA A 1 190 ? -9.502 10.254 10.140 1.00 94.00 190 ALA A O 1
ATOM 1476 N N . ALA A 1 191 ? -8.689 10.597 12.200 1.00 94.88 191 ALA A N 1
ATOM 1477 C CA . ALA A 1 191 ? -7.301 10.734 11.759 1.00 94.88 191 ALA A CA 1
ATOM 1478 C C . ALA A 1 191 ? -6.732 9.425 11.182 1.00 94.88 191 ALA A C 1
ATOM 1480 O O . ALA A 1 191 ? -6.026 9.466 10.174 1.00 94.88 191 ALA A O 1
ATOM 1481 N N . ALA A 1 192 ? -7.062 8.273 11.771 1.00 94.88 192 ALA A N 1
ATOM 1482 C CA . ALA A 1 192 ? -6.669 6.965 11.252 1.00 94.88 192 ALA A CA 1
ATOM 1483 C C . ALA A 1 192 ? -7.315 6.686 9.885 1.00 94.88 192 ALA A C 1
ATOM 1485 O O . ALA A 1 192 ? -6.624 6.284 8.951 1.00 94.88 192 ALA A O 1
ATOM 1486 N N . ILE A 1 193 ? -8.609 6.980 9.716 1.00 95.38 193 ILE A N 1
ATOM 1487 C CA . ILE A 1 193 ? -9.312 6.842 8.428 1.00 95.38 193 ILE A CA 1
ATOM 1488 C C . ILE A 1 193 ? -8.687 7.757 7.366 1.00 95.38 193 ILE A C 1
ATOM 1490 O O . ILE A 1 193 ? -8.390 7.306 6.256 1.00 95.38 193 ILE A O 1
ATOM 1494 N N . ALA A 1 194 ? -8.411 9.019 7.711 1.00 94.62 194 ALA A N 1
ATOM 1495 C CA . ALA A 1 194 ? -7.714 9.946 6.823 1.00 94.62 194 ALA A CA 1
ATOM 1496 C C . ALA A 1 194 ? -6.335 9.403 6.413 1.00 94.62 194 ALA A C 1
ATOM 1498 O O . ALA A 1 194 ? -6.009 9.395 5.228 1.00 94.62 194 ALA A O 1
ATOM 1499 N N . LYS A 1 195 ? -5.574 8.841 7.358 1.00 93.06 195 LYS A N 1
ATOM 1500 C CA . LYS A 1 195 ? -4.285 8.190 7.087 1.00 93.06 195 LYS A CA 1
ATOM 1501 C C . LYS A 1 195 ? -4.425 6.994 6.137 1.00 93.06 195 LYS A C 1
ATOM 1503 O O . LYS A 1 195 ? -3.577 6.821 5.264 1.00 93.06 195 LYS A O 1
ATOM 1508 N N . MET A 1 196 ? -5.482 6.186 6.247 1.00 93.38 196 MET A N 1
ATOM 1509 C CA . MET A 1 196 ? -5.736 5.088 5.299 1.00 93.38 196 MET A CA 1
ATOM 1510 C C . MET A 1 196 ? -6.050 5.601 3.889 1.00 93.38 196 MET A C 1
ATOM 1512 O O . MET A 1 196 ? -5.621 5.002 2.903 1.00 93.38 196 MET A O 1
ATOM 1516 N N . ARG A 1 197 ? -6.756 6.728 3.766 1.00 92.69 197 ARG A N 1
ATOM 1517 C CA . ARG A 1 197 ? -7.013 7.372 2.470 1.00 92.69 197 ARG A CA 1
ATOM 1518 C C . ARG A 1 197 ? -5.738 7.936 1.850 1.00 92.69 197 ARG A C 1
ATOM 1520 O O . ARG A 1 197 ? -5.468 7.701 0.671 1.00 92.69 197 ARG A O 1
ATOM 1527 N N . ASP A 1 198 ? -4.952 8.651 2.645 1.00 90.00 198 ASP A N 1
ATOM 1528 C CA . ASP A 1 198 ? -3.728 9.307 2.188 1.00 90.00 198 ASP A CA 1
ATOM 1529 C C . ASP A 1 198 ? -2.681 8.269 1.736 1.00 90.00 198 ASP A C 1
ATOM 1531 O O . ASP A 1 198 ? -1.962 8.496 0.767 1.00 90.00 198 ASP A O 1
ATOM 1535 N N . ASN A 1 199 ? -2.678 7.080 2.353 1.00 87.50 199 ASN A N 1
ATOM 1536 C CA . ASN A 1 199 ? -1.865 5.930 1.938 1.00 87.50 199 ASN A CA 1
ATOM 1537 C C . ASN A 1 199 ? -2.528 5.038 0.864 1.00 87.50 199 ASN A C 1
ATOM 1539 O O . ASN A 1 199 ? -2.030 3.952 0.569 1.00 87.50 199 ASN A O 1
ATOM 1543 N N . HIS A 1 200 ? -3.648 5.466 0.273 1.00 88.31 200 HIS A N 1
ATOM 1544 C CA . HIS A 1 200 ? -4.397 4.748 -0.773 1.00 88.31 200 HIS A CA 1
ATOM 1545 C C . HIS A 1 200 ? -4.864 3.333 -0.396 1.00 88.31 200 HIS A C 1
ATOM 1547 O O . HIS A 1 200 ? -5.107 2.490 -1.263 1.00 88.31 200 HIS A O 1
ATOM 1553 N N . ILE A 1 201 ? -5.033 3.081 0.900 1.00 91.62 201 ILE A N 1
ATOM 1554 C CA . ILE A 1 201 ? -5.691 1.885 1.429 1.00 91.62 201 ILE A CA 1
ATOM 1555 C C . ILE A 1 201 ? -7.209 2.027 1.290 1.00 91.62 201 ILE A C 1
ATOM 1557 O O . ILE A 1 201 ? -7.889 1.053 0.977 1.00 91.62 201 ILE A O 1
ATOM 1561 N N . LEU A 1 202 ? -7.726 3.246 1.462 1.00 94.00 202 LEU A N 1
ATOM 1562 C CA . LEU A 1 202 ? -9.119 3.601 1.201 1.00 94.00 202 LEU A CA 1
ATOM 1563 C C . LEU A 1 202 ? -9.213 4.553 0.008 1.00 94.00 202 LEU A C 1
ATOM 1565 O O . LEU A 1 202 ? -8.494 5.547 -0.067 1.00 94.00 202 LEU A O 1
ATOM 1569 N N . THR A 1 203 ? -10.132 4.273 -0.914 1.00 92.06 203 THR A N 1
ATOM 1570 C CA . THR A 1 203 ? -10.441 5.156 -2.049 1.00 92.06 203 THR A CA 1
ATOM 1571 C C . THR A 1 203 ? -11.909 5.550 -2.005 1.00 92.06 203 THR A C 1
ATOM 1573 O O . THR A 1 203 ? -12.776 4.684 -1.974 1.00 92.06 203 THR A O 1
ATOM 1576 N N . LEU A 1 204 ? -12.204 6.851 -2.020 1.00 92.56 204 LEU A N 1
ATOM 1577 C CA . LEU A 1 204 ? -13.585 7.339 -2.016 1.00 92.56 204 LEU A CA 1
ATOM 1578 C C . LEU A 1 204 ? -14.310 6.915 -3.304 1.00 92.56 204 LEU A C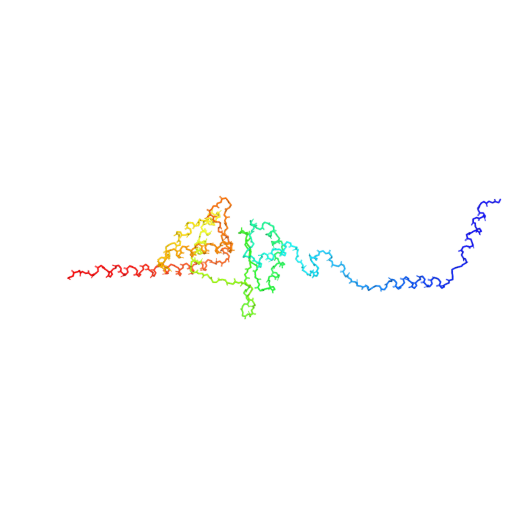 1
ATOM 1580 O O . LEU A 1 204 ? -13.808 7.136 -4.411 1.00 92.56 204 LEU A O 1
ATOM 1584 N N . LEU A 1 205 ? -15.502 6.335 -3.168 1.00 91.12 205 LEU A N 1
ATOM 1585 C CA . LEU A 1 205 ? -16.334 5.978 -4.312 1.00 91.12 205 LEU A CA 1
ATOM 1586 C C . LEU A 1 205 ? -16.965 7.227 -4.937 1.00 91.12 205 LEU A C 1
ATOM 1588 O O . LEU A 1 205 ? -17.450 8.128 -4.249 1.00 91.12 205 LEU A O 1
ATOM 1592 N N . ARG A 1 206 ? -16.997 7.268 -6.273 1.00 86.81 206 ARG A N 1
ATOM 1593 C CA . ARG A 1 206 ? -17.584 8.389 -7.021 1.00 86.81 206 ARG A CA 1
ATOM 1594 C C . ARG A 1 206 ? -19.071 8.539 -6.695 1.00 86.81 206 ARG A C 1
ATOM 1596 O O . ARG A 1 206 ? -19.806 7.557 -6.728 1.00 86.81 206 ARG A O 1
ATOM 1603 N N . GLY A 1 207 ? -19.505 9.775 -6.452 1.00 86.44 207 GLY A N 1
ATOM 1604 C CA . GLY A 1 207 ? -20.910 10.084 -6.167 1.00 86.44 207 GLY A CA 1
ATOM 1605 C C . GLY A 1 207 ? -21.384 9.614 -4.791 1.00 86.44 207 GLY A C 1
ATOM 1606 O O . GLY A 1 207 ? -22.586 9.484 -4.586 1.00 86.44 207 GLY A O 1
ATOM 1607 N N . SER A 1 208 ? -20.459 9.340 -3.869 1.00 86.88 208 SER A N 1
ATOM 1608 C CA . SER A 1 208 ? -20.767 9.002 -2.482 1.00 86.88 208 SER A CA 1
ATOM 1609 C C . SER A 1 208 ? -20.063 9.952 -1.521 1.00 86.88 208 SER A C 1
ATOM 1611 O O . SER A 1 208 ? -18.971 10.442 -1.813 1.00 86.88 208 SER A O 1
ATOM 1613 N N . GLU A 1 209 ? -20.676 10.168 -0.364 1.00 85.44 209 GLU A N 1
ATOM 1614 C CA . GLU A 1 209 ? -20.060 10.837 0.777 1.00 85.44 209 GLU A CA 1
ATOM 1615 C C . GLU A 1 209 ? -19.799 9.760 1.837 1.00 85.44 209 GLU A C 1
ATOM 1617 O O . GLU A 1 209 ? -20.716 9.049 2.236 1.00 85.44 209 GLU A O 1
ATOM 1622 N N . GLY A 1 210 ? -18.533 9.551 2.212 1.00 88.44 210 GLY A N 1
ATOM 1623 C CA . GLY A 1 210 ? -18.163 8.602 3.271 1.00 88.44 210 GLY A CA 1
ATOM 1624 C C . GLY A 1 210 ? -18.184 7.111 2.905 1.00 88.44 210 GLY A C 1
ATOM 1625 O O . GLY A 1 210 ? -18.041 6.284 3.804 1.00 88.44 210 GLY A O 1
ATOM 1626 N N . ARG A 1 211 ? -18.327 6.732 1.623 1.00 94.94 211 ARG A N 1
ATOM 1627 C CA . ARG A 1 211 ? -18.183 5.329 1.179 1.00 94.94 211 ARG A CA 1
ATOM 1628 C C . ARG A 1 211 ? -16.843 5.117 0.500 1.00 94.94 211 ARG A C 1
ATOM 1630 O O . ARG A 1 211 ? -16.524 5.758 -0.503 1.00 94.94 211 ARG A O 1
ATOM 1637 N N . TYR A 1 212 ? -16.081 4.166 1.013 1.00 96.06 212 TYR A N 1
ATOM 1638 C CA . TYR A 1 212 ? -14.740 3.879 0.544 1.00 96.06 212 TYR A CA 1
ATOM 1639 C C . TYR A 1 212 ? -14.643 2.458 0.020 1.00 96.06 212 TYR A C 1
ATOM 1641 O O . TYR A 1 212 ? -15.160 1.512 0.605 1.00 96.06 212 TYR A O 1
ATOM 1649 N N . GLU A 1 213 ? -13.937 2.305 -1.085 1.00 94.12 213 GLU A N 1
ATOM 1650 C CA . GLU A 1 213 ? -13.401 1.029 -1.514 1.00 94.12 213 GLU A CA 1
ATOM 1651 C C . GLU A 1 213 ? -12.113 0.723 -0.754 1.00 94.12 213 GLU A C 1
ATOM 1653 O O . GLU A 1 213 ? -11.221 1.574 -0.662 1.00 94.12 213 GLU A O 1
ATOM 1658 N N . VAL A 1 214 ? -12.004 -0.512 -0.270 1.00 94.50 214 VAL A N 1
ATOM 1659 C CA . VAL A 1 214 ? -10.779 -1.023 0.344 1.00 94.50 214 VAL A CA 1
ATOM 1660 C C . VAL A 1 214 ? -9.855 -1.563 -0.740 1.00 94.50 214 VAL A C 1
ATOM 1662 O O . VAL A 1 214 ? -10.235 -2.432 -1.524 1.00 94.50 214 VAL A O 1
ATOM 1665 N N . SER A 1 215 ? -8.626 -1.055 -0.764 1.00 91.56 215 SER A N 1
ATOM 1666 C CA . SER A 1 215 ? -7.614 -1.448 -1.736 1.00 91.56 215 SER A CA 1
ATOM 1667 C C . SER A 1 215 ? -7.189 -2.911 -1.548 1.00 91.56 215 SER A C 1
ATOM 1669 O O . SER A 1 215 ? -6.826 -3.308 -0.432 1.00 91.56 215 SER A O 1
ATOM 1671 N N . PRO A 1 216 ? -7.121 -3.706 -2.634 1.00 89.06 216 PRO A N 1
ATOM 1672 C CA . PRO A 1 216 ? -6.572 -5.058 -2.603 1.00 89.06 216 PRO A CA 1
ATOM 1673 C C . PRO A 1 216 ? -5.122 -5.142 -2.110 1.00 89.06 216 PRO A C 1
ATOM 1675 O O . PRO A 1 216 ? -4.685 -6.211 -1.687 1.00 89.06 216 PRO A O 1
ATOM 1678 N N . VAL A 1 217 ? -4.386 -4.019 -2.111 1.00 88.12 217 VAL A N 1
ATOM 1679 C CA . VAL A 1 217 ? -2.995 -3.940 -1.635 1.00 88.12 217 VAL A CA 1
ATOM 1680 C C . VAL A 1 217 ? -2.830 -4.479 -0.214 1.00 88.12 217 VAL A C 1
ATOM 1682 O O . VAL A 1 217 ? -1.794 -5.057 0.104 1.00 88.12 217 VAL A O 1
ATOM 1685 N N . LEU A 1 218 ? -3.865 -4.372 0.630 1.00 87.69 218 LEU A N 1
ATOM 1686 C CA . LEU A 1 218 ? -3.829 -4.895 1.997 1.00 87.69 218 LEU A CA 1
ATOM 1687 C C . LEU A 1 218 ? -3.571 -6.405 2.053 1.00 87.69 218 LEU A C 1
ATOM 1689 O O . LEU A 1 218 ? -3.004 -6.875 3.037 1.00 87.69 218 LEU A O 1
ATOM 1693 N N . LYS A 1 219 ? -3.946 -7.169 1.015 1.00 83.75 219 LYS A N 1
ATOM 1694 C CA . LYS A 1 219 ? -3.646 -8.608 0.949 1.00 83.75 219 LYS A CA 1
ATOM 1695 C C . LYS A 1 219 ? -2.154 -8.897 0.827 1.00 83.75 219 LYS A C 1
ATOM 1697 O O . LYS A 1 219 ? -1.714 -9.959 1.248 1.00 83.75 219 LYS A O 1
ATOM 1702 N N . LEU A 1 220 ? -1.417 -7.963 0.233 1.00 82.81 220 LEU A N 1
ATOM 1703 C CA . LEU A 1 220 ? 0.009 -8.078 -0.049 1.00 82.81 220 LEU A CA 1
ATOM 1704 C C . LEU A 1 220 ? 0.860 -7.481 1.072 1.00 82.81 220 LEU A C 1
ATOM 1706 O O . LEU A 1 220 ? 1.991 -7.912 1.269 1.00 82.81 220 LEU A O 1
ATOM 1710 N N . LEU A 1 221 ? 0.323 -6.487 1.787 1.00 80.56 221 LEU A N 1
ATOM 1711 C CA . LEU A 1 221 ? 0.985 -5.874 2.939 1.00 80.56 221 LEU A CA 1
ATOM 1712 C C . LEU A 1 221 ? 0.915 -6.751 4.192 1.00 80.56 221 LEU A C 1
ATOM 1714 O O . LEU A 1 221 ? 1.855 -6.738 4.977 1.00 80.56 221 LEU A O 1
ATOM 1718 N N . PHE A 1 222 ? -0.178 -7.499 4.373 1.00 75.25 222 PHE A N 1
ATOM 1719 C CA . PHE A 1 222 ? -0.383 -8.361 5.537 1.00 75.25 222 PHE A CA 1
ATOM 1720 C C . PHE A 1 222 ? -0.645 -9.797 5.102 1.00 75.25 222 PHE A C 1
ATOM 1722 O O . PHE A 1 222 ? -1.674 -10.097 4.472 1.00 75.25 222 PHE A O 1
ATOM 1729 N N . SER A 1 223 ? 0.270 -10.688 5.483 1.00 70.12 223 SER A N 1
ATOM 1730 C CA . SER A 1 223 ? 0.080 -12.123 5.322 1.00 70.12 223 SER A CA 1
ATOM 1731 C C . SER A 1 223 ? -1.072 -12.615 6.206 1.00 70.12 223 SER A C 1
ATOM 1733 O O . SER A 1 223 ? -1.513 -11.944 7.142 1.00 70.12 223 SER A O 1
ATOM 1735 N N . ALA A 1 224 ? -1.593 -13.807 5.909 1.00 67.19 224 ALA A N 1
ATOM 1736 C CA . ALA A 1 224 ? -2.614 -14.420 6.756 1.00 67.19 224 ALA A CA 1
ATOM 1737 C C . ALA A 1 224 ? -2.106 -14.642 8.193 1.00 67.19 224 ALA A C 1
ATOM 1739 O O . ALA A 1 224 ? -2.887 -14.540 9.135 1.00 67.19 224 ALA A O 1
ATOM 1740 N N . GLU A 1 225 ? -0.809 -14.901 8.357 1.00 67.38 225 GLU A N 1
ATOM 1741 C CA . GLU A 1 225 ? -0.168 -15.075 9.659 1.00 67.38 225 GLU A CA 1
ATOM 1742 C C . GLU A 1 225 ? -0.129 -13.763 10.449 1.00 67.38 225 GLU A C 1
ATOM 1744 O O . GLU A 1 225 ? -0.555 -13.746 11.603 1.00 67.38 225 GLU A O 1
ATOM 1749 N N . ASP A 1 226 ? 0.244 -12.650 9.805 1.00 70.94 226 ASP A N 1
ATOM 1750 C CA . ASP A 1 226 ? 0.246 -11.319 10.433 1.00 70.94 226 ASP A CA 1
ATOM 1751 C C . ASP A 1 226 ? -1.142 -10.956 10.965 1.00 70.94 226 ASP A C 1
ATOM 1753 O O . ASP A 1 226 ? -1.293 -10.470 12.083 1.00 70.94 226 ASP A O 1
ATOM 1757 N N . VAL A 1 227 ? -2.182 -11.246 10.180 1.00 71.94 227 VAL A N 1
ATOM 1758 C CA . VAL A 1 227 ? -3.583 -11.013 10.556 1.00 71.94 227 VAL A CA 1
ATOM 1759 C C . VAL A 1 227 ? -3.981 -11.845 11.776 1.00 71.94 227 VAL A C 1
ATOM 1761 O O . VAL A 1 227 ? -4.652 -11.330 12.670 1.00 71.94 227 VAL A O 1
ATOM 1764 N N . GLN A 1 228 ? -3.578 -13.118 11.835 1.00 72.12 228 GLN A N 1
ATOM 1765 C CA . GLN A 1 228 ? -3.897 -13.997 12.964 1.00 72.12 228 GLN A CA 1
ATOM 1766 C C . GLN A 1 228 ? -3.157 -13.581 14.237 1.00 72.12 228 GLN A C 1
ATOM 1768 O O . GLN A 1 228 ? -3.785 -13.471 15.292 1.00 72.12 228 GLN A O 1
ATOM 1773 N N . ALA A 1 229 ? -1.856 -13.303 14.133 1.00 71.19 229 ALA A N 1
ATOM 1774 C CA . ALA A 1 229 ? -1.033 -12.862 15.253 1.00 71.19 229 ALA A CA 1
ATOM 1775 C C . ALA A 1 229 ? -1.560 -11.543 15.834 1.00 71.19 229 ALA A C 1
ATOM 1777 O O . ALA A 1 229 ? -1.800 -11.432 17.037 1.00 71.19 229 ALA A O 1
ATOM 1778 N N . LEU A 1 230 ? -1.829 -10.565 14.967 1.00 73.62 230 LEU A N 1
ATOM 1779 C CA . LEU A 1 230 ? -2.328 -9.260 15.379 1.00 73.62 230 LEU A CA 1
ATOM 1780 C C . LEU A 1 230 ? -3.762 -9.346 15.928 1.00 73.62 230 LEU A C 1
ATOM 1782 O O . LEU A 1 230 ? -4.093 -8.710 16.928 1.00 73.62 230 LEU A O 1
ATOM 1786 N N . GLY A 1 231 ? -4.605 -10.189 15.327 1.00 73.75 231 GLY A N 1
ATOM 1787 C CA . GLY A 1 231 ? -5.958 -10.447 15.812 1.00 73.75 231 GLY A CA 1
ATOM 1788 C C . GLY A 1 231 ? -5.998 -11.098 17.194 1.00 73.75 231 GLY A C 1
ATOM 1789 O O . GLY A 1 231 ? -6.861 -10.744 17.995 1.00 73.75 231 GLY A O 1
ATOM 1790 N N . GLN A 1 232 ? -5.069 -12.007 17.500 1.00 73.75 232 GLN A N 1
ATOM 1791 C CA . GLN A 1 232 ? -4.972 -12.625 18.824 1.00 73.75 232 GLN A CA 1
ATOM 1792 C C . GLN A 1 232 ? -4.604 -11.594 19.894 1.00 73.75 232 GLN A C 1
ATOM 1794 O O . GLN A 1 232 ? -5.318 -11.479 20.889 1.00 73.75 232 GLN A O 1
ATOM 1799 N N . VAL A 1 233 ? -3.573 -10.781 19.640 1.00 73.19 233 VAL A N 1
ATOM 1800 C CA . VAL A 1 233 ? -3.155 -9.699 20.547 1.00 73.19 233 VAL A CA 1
ATOM 1801 C C . VAL A 1 233 ? -4.323 -8.753 20.845 1.00 73.19 233 VAL A C 1
ATOM 1803 O O . VAL A 1 233 ? -4.560 -8.389 21.995 1.00 73.19 233 VAL A O 1
ATOM 1806 N N . TYR A 1 234 ? -5.109 -8.381 19.831 1.00 71.69 234 TYR A N 1
ATOM 1807 C CA . TYR A 1 234 ? -6.237 -7.471 20.040 1.00 71.69 234 TYR A CA 1
ATOM 1808 C C . TYR A 1 234 ? -7.444 -8.099 20.740 1.00 71.69 234 TYR A C 1
ATOM 1810 O O . TYR A 1 234 ? -8.143 -7.389 21.466 1.00 71.69 234 TYR A O 1
ATOM 1818 N N . ARG A 1 235 ? -7.696 -9.404 20.568 1.00 73.12 235 ARG A N 1
ATOM 1819 C CA . AR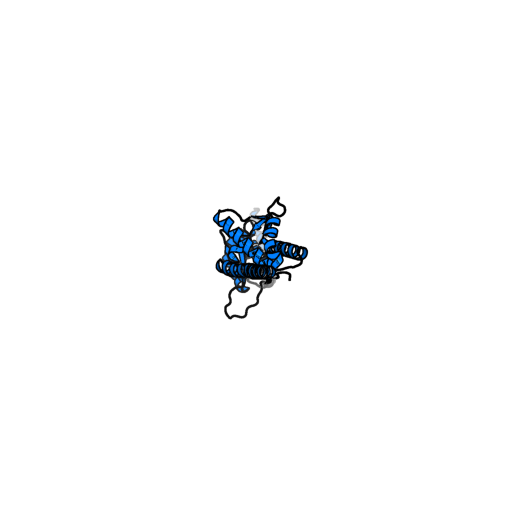G A 1 235 ? -8.728 -10.108 21.348 1.00 73.12 235 ARG A CA 1
ATOM 1820 C C . ARG A 1 235 ? -8.374 -10.142 22.830 1.00 73.12 235 ARG A C 1
ATOM 1822 O O . ARG A 1 235 ? -9.231 -9.831 23.649 1.00 73.12 235 ARG A O 1
ATOM 1829 N N . GLU A 1 236 ? -7.117 -10.418 23.159 1.00 72.88 236 GLU A N 1
ATOM 1830 C CA . GLU A 1 236 ? -6.632 -10.438 24.543 1.00 72.88 236 GLU A CA 1
ATOM 1831 C C . GLU A 1 236 ? -6.727 -9.059 25.211 1.00 72.88 236 GLU A C 1
ATOM 1833 O O . GLU A 1 236 ? -7.140 -8.960 26.361 1.00 72.88 236 GLU A O 1
ATOM 1838 N N . LEU A 1 237 ? -6.435 -7.973 24.488 1.00 69.88 237 LEU A N 1
ATOM 1839 C CA . LEU A 1 237 ? -6.623 -6.603 24.991 1.00 69.88 237 LEU A CA 1
ATOM 1840 C C . LEU A 1 237 ? -8.096 -6.244 25.255 1.00 69.88 237 LEU A C 1
ATOM 1842 O O . LEU A 1 237 ? -8.390 -5.433 26.136 1.00 69.88 237 LEU A O 1
ATOM 1846 N N . ARG A 1 238 ? -9.024 -6.834 24.496 1.00 67.69 238 ARG A N 1
ATOM 1847 C CA . ARG A 1 238 ? -10.464 -6.696 24.740 1.00 67.69 238 ARG A CA 1
ATOM 1848 C C . ARG A 1 238 ? -10.869 -7.473 25.996 1.00 67.69 238 ARG A C 1
ATOM 1850 O O . ARG A 1 238 ? -11.437 -6.899 26.917 1.00 67.69 238 ARG A O 1
ATOM 1857 N N . GLU A 1 239 ? -10.500 -8.749 26.056 1.00 69.19 239 GLU A N 1
ATOM 1858 C CA . GLU A 1 239 ? -10.908 -9.687 27.112 1.00 69.19 239 GLU A CA 1
ATOM 1859 C C . GLU A 1 239 ? -10.233 -9.414 28.464 1.00 69.19 239 GLU A C 1
ATOM 1861 O O . GLU A 1 239 ? -10.864 -9.548 29.510 1.00 69.19 239 GLU A O 1
ATOM 1866 N N . GLY A 1 240 ? -8.978 -8.956 28.466 1.00 58.94 240 GLY A N 1
ATOM 1867 C CA . GLY A 1 240 ? -8.259 -8.553 29.677 1.00 58.94 240 GLY A CA 1
ATOM 1868 C C . GLY A 1 240 ? -8.866 -7.337 30.385 1.00 58.94 240 GLY A C 1
ATOM 1869 O O . GLY A 1 240 ? -8.558 -7.101 31.550 1.00 58.94 240 GLY A O 1
ATOM 1870 N N . THR A 1 241 ? -9.746 -6.591 29.709 1.00 50.47 241 THR A N 1
ATOM 1871 C CA . THR A 1 241 ? -10.502 -5.484 30.309 1.00 50.47 241 THR A CA 1
ATOM 1872 C C . THR A 1 241 ? -11.874 -5.955 30.802 1.00 50.47 241 THR A C 1
ATOM 1874 O O . THR A 1 241 ? -12.253 -5.628 31.924 1.00 50.47 241 THR A O 1
ATOM 1877 N N . ASP A 1 242 ? -12.560 -6.817 30.040 1.00 50.03 242 ASP A N 1
ATOM 1878 C CA . ASP A 1 242 ? -13.837 -7.427 30.453 1.00 50.03 242 ASP A CA 1
ATOM 1879 C C . ASP A 1 242 ? -13.688 -8.262 31.746 1.00 50.03 242 ASP A C 1
ATOM 1881 O O . ASP A 1 242 ? -14.550 -8.212 32.623 1.00 50.03 242 ASP A O 1
ATOM 1885 N N . ALA A 1 243 ? -12.564 -8.973 31.919 1.00 46.16 243 ALA A N 1
ATOM 1886 C CA . ALA A 1 243 ? -12.270 -9.745 33.134 1.00 46.16 243 ALA A CA 1
ATOM 1887 C C . ALA A 1 243 ? -11.962 -8.871 34.370 1.00 46.16 243 ALA A C 1
ATOM 1889 O O . ALA A 1 243 ? -12.160 -9.302 35.509 1.00 46.16 243 ALA A O 1
ATOM 1890 N N . ALA A 1 244 ? -11.473 -7.642 34.168 1.00 45.69 244 ALA A N 1
ATOM 1891 C CA . ALA A 1 244 ? -11.226 -6.690 35.251 1.00 45.69 244 ALA A CA 1
ATOM 1892 C C . ALA A 1 244 ? -12.526 -6.012 35.721 1.00 45.69 244 ALA A C 1
ATOM 1894 O O . ALA A 1 244 ? -12.686 -5.766 36.916 1.00 45.69 244 ALA A O 1
ATOM 1895 N N . GLU A 1 245 ? -13.472 -5.759 34.808 1.00 44.44 245 GLU A N 1
ATOM 1896 C CA . GLU A 1 245 ? -14.799 -5.225 35.143 1.00 44.44 245 GLU A CA 1
ATOM 1897 C C . GLU A 1 245 ? -15.705 -6.289 35.794 1.00 44.44 245 GLU A C 1
ATOM 1899 O O . GLU A 1 245 ? -16.387 -5.977 36.770 1.00 44.44 245 GLU A O 1
ATOM 1904 N N . SER A 1 246 ? -15.651 -7.561 35.367 1.00 44.91 246 SER A N 1
ATOM 1905 C CA . SER A 1 246 ? -16.442 -8.638 35.993 1.00 44.91 246 SER A CA 1
ATOM 1906 C C . SER A 1 246 ? -16.033 -8.930 37.442 1.00 44.91 246 SER A C 1
ATOM 1908 O O . SER A 1 246 ? -16.886 -9.218 38.277 1.00 44.91 246 SER A O 1
ATOM 1910 N N . HIS A 1 247 ? -14.742 -8.809 37.769 1.00 41.16 247 HIS A N 1
ATOM 1911 C CA . HIS A 1 247 ? -14.256 -8.960 39.145 1.00 41.16 247 HIS A CA 1
ATOM 1912 C C . HIS A 1 247 ? -14.519 -7.732 40.029 1.00 41.16 247 HIS A C 1
ATOM 1914 O O . HIS A 1 247 ? -14.571 -7.868 41.251 1.00 41.16 247 HIS A O 1
ATOM 1920 N N . ALA A 1 248 ? -14.688 -6.539 39.450 1.00 46.94 248 ALA A N 1
ATOM 1921 C CA . ALA A 1 248 ? -15.044 -5.339 40.206 1.00 46.94 248 ALA A CA 1
ATOM 1922 C C . ALA A 1 248 ? -16.529 -5.332 40.619 1.00 46.94 248 ALA A C 1
ATOM 1924 O O . ALA A 1 248 ? -16.844 -4.874 41.717 1.00 46.94 248 ALA A O 1
ATOM 1925 N N . ASP A 1 249 ? -17.417 -5.875 39.779 1.00 44.72 249 ASP A N 1
ATOM 1926 C CA . ASP A 1 249 ? -18.863 -5.936 40.043 1.00 44.72 249 ASP A CA 1
ATOM 1927 C C . ASP A 1 249 ? -19.235 -7.062 41.036 1.00 44.72 249 ASP A C 1
ATOM 1929 O O . ASP A 1 249 ? -20.114 -6.877 41.878 1.00 44.72 249 ASP A O 1
ATOM 1933 N N . GLU A 1 250 ? -18.500 -8.187 41.041 1.00 45.56 250 GLU A N 1
ATOM 1934 C CA . GLU A 1 250 ? -18.626 -9.237 42.075 1.00 45.56 250 GLU A CA 1
ATOM 1935 C C . GLU A 1 250 ? -18.198 -8.744 43.469 1.00 45.56 250 GLU A C 1
ATOM 1937 O O . GLU A 1 250 ? -18.837 -9.070 44.466 1.00 45.56 250 GLU A O 1
ATOM 1942 N N . ASN A 1 251 ? -17.155 -7.912 43.559 1.00 45.06 251 ASN A N 1
ATOM 1943 C CA . ASN A 1 251 ? -16.653 -7.399 44.842 1.00 45.06 251 ASN A CA 1
ATOM 1944 C C . ASN A 1 251 ? -17.488 -6.229 45.401 1.00 45.06 251 ASN A C 1
ATOM 1946 O O . ASN A 1 251 ? -17.354 -5.877 46.573 1.00 45.06 251 ASN A O 1
ATOM 1950 N N . ALA A 1 252 ? -18.329 -5.599 44.573 1.00 50.56 252 ALA A N 1
ATOM 1951 C CA . ALA A 1 252 ? -19.213 -4.504 44.977 1.00 50.56 252 ALA A CA 1
ATOM 1952 C C . ALA A 1 252 ? -20.566 -4.988 45.532 1.00 50.56 252 ALA A C 1
ATOM 1954 O O . ALA A 1 252 ? -21.258 -4.218 46.199 1.00 50.56 252 ALA A O 1
ATOM 1955 N N . GLN A 1 253 ? -20.941 -6.250 45.290 1.00 48.66 253 GLN A N 1
ATOM 1956 C CA . GLN A 1 253 ? -22.191 -6.844 45.786 1.00 48.66 253 GLN A CA 1
ATOM 1957 C C . GLN A 1 253 ? -22.082 -7.454 47.194 1.00 48.66 253 GLN A C 1
ATOM 1959 O O . GLN A 1 253 ? -23.109 -7.813 47.762 1.00 48.66 253 GLN A O 1
ATOM 1964 N N . ASP A 1 254 ? -20.882 -7.498 47.783 1.00 49.97 254 ASP A N 1
ATOM 1965 C CA . ASP A 1 254 ? -20.622 -8.129 49.090 1.00 49.97 254 ASP A CA 1
ATOM 1966 C C . ASP A 1 254 ? -20.444 -7.129 50.256 1.00 49.97 254 ASP A C 1
ATOM 1968 O O . ASP A 1 254 ? -19.991 -7.488 51.344 1.00 49.97 254 ASP A O 1
ATOM 1972 N N . VAL A 1 255 ? -20.817 -5.855 50.069 1.00 48.91 255 VAL A N 1
ATOM 1973 C CA . VAL A 1 255 ? -20.837 -4.862 51.160 1.00 48.91 255 VAL A CA 1
ATOM 1974 C C . VAL A 1 255 ? -22.261 -4.722 51.703 1.00 48.91 255 VAL A C 1
ATOM 1976 O O . VAL A 1 255 ? -23.002 -3.805 51.350 1.00 48.91 255 VAL A O 1
ATOM 1979 N N . ASP A 1 256 ? -22.639 -5.667 52.563 1.00 50.66 256 ASP A N 1
ATOM 1980 C CA . ASP A 1 256 ? -23.872 -5.630 53.357 1.00 50.66 256 ASP A CA 1
ATOM 1981 C C . ASP A 1 256 ? -23.809 -4.451 54.360 1.00 50.66 256 ASP A C 1
ATOM 1983 O O . ASP A 1 256 ? -22.826 -4.339 55.107 1.00 50.66 256 ASP A O 1
ATOM 1987 N N . PRO A 1 257 ? -24.787 -3.523 54.386 1.00 48.25 257 PRO A N 1
ATOM 1988 C CA . PRO A 1 257 ? -24.759 -2.391 55.302 1.00 48.25 257 PRO A CA 1
ATOM 1989 C C . PRO A 1 257 ? -25.200 -2.838 56.703 1.00 48.25 257 PRO A C 1
ATOM 1991 O O . PRO A 1 257 ? -26.380 -3.100 56.938 1.00 48.25 257 PRO A O 1
ATOM 1994 N N . ALA A 1 258 ? -24.248 -2.889 57.637 1.00 43.16 258 ALA A N 1
ATOM 1995 C CA . ALA A 1 258 ? -24.501 -3.033 59.074 1.00 43.16 258 ALA A CA 1
ATOM 1996 C C . ALA A 1 258 ? -24.542 -1.673 59.787 1.00 43.16 258 ALA A C 1
ATOM 1998 O O . ALA A 1 258 ? -23.687 -0.809 59.475 1.00 43.16 258 ALA A O 1
#

Foldseek 3Di:
DDPVVVVVVVVVPPPPDDDPVVVVVVVVVVVVVPPDDPPCPVPPDPPADPDPPDPDPQPPLLVVLLVCQLVAAKDACVVCVSNLVSCVVCVVVSQVVQVVQQWGWDDDVVLRMIHIDRHCPDPDDHDDSDDDDDADPLLLVLLLVLVVLQVVQVVVVHFRKDFLVRSLVVCVLCDVLPDPDPVVSSVVNVVSVVVCVRNVQWDDDPPDDRMTTGRPCSCVVAPPVNSVVSVVVVVCSSVVVVVVVVVVVVVVVPPDPD

InterPro domains:
  IPR025449 Wadjet protein JetB [PF13835] (68-226)

Secondary structure (DSSP, 8-state):
--HHHHHHHHHTTSSS---HHHHHHHHHHHHHTT-S---------TT--SSTT----S-HHHHHHHHHHHHSS-EETTTTTTHHHHHHHTHHHHHHHHHTTTEEEEEETTTTEEEEEE---TT------S---PPPHHHHHHHHHHHHHHHHHHHTTS--EEEHHHHHHHHHTTHHHH-S-HHHHHHHHHHHHHHHHHTTSEEEPTT-SSEEEEPTTHHHHS-HHHHHHHHHHHHHHHHHHHHHHHHHHHHHTT----

Sequence (258 aa):
MNLSDLAQTLEEQADEGQTDEERVAAEQANEERNLAPDATRTDVDAGTELFPGDSGTLPLEARRALCQLLAGPSIDAQRHAQLWPALSRNEAAIRMRLAELFLELVIDREAGVAFTRQADTGEQETPTLLRTQPLTFIDSVLLLHLRQQLAEADAQGRRAVVEEETLSDQLSVYEKNLSTDRAGFMKRVAAAIAKMRDNHILTLLRGSEGRYEVSPVLKLLFSAEDVQALGQVYRELREGTDAAESHADENAQDVDPA

Radius of gyration: 37.61 Å; chains: 1; bounding box: 75×44×154 Å

Organism: NCBI:txid2282381